Protein 1ZU4 (pdb70)

CATH classification: 1.20.120.140 (+1 more: 3.40.50.300)

Organism: Mycoplasma mycoides subsp. mycoides SC (strain CCUG 32753 / NCTC 10114 / PG1) (NCBI:txid272632)

Radius of gyration: 21.28 Å; Cα contacts (8 Å, |Δi|>4): 566; chains: 1; bounding box: 49×61×39 Å

Structure (mmCIF, N/CA/C/O backbone):
data_1ZU4
#
_entry.id   1ZU4
#
_cell.length_a   68.735
_cell.length_b   101.129
_cell.length_c   42.533
_cell.angle_alpha   90.00
_cell.angle_beta   90.00
_cell.angle_gamma   90.00
#
_symmetry.space_group_name_H-M   'P 21 21 2'
#
loop_
_entity.id
_entity.type
_entity.pdbx_description
1 polymer ftsY
2 non-polymer 'SULFATE ION'
3 water water
#
loop_
_atom_site.group_PDB
_atom_site.id
_atom_site.type_symbol
_atom_site.label_atom_id
_atom_site.label_alt_id
_atom_site.label_comp_id
_atom_site.label_asym_id
_atom_site.label_entity_id
_atom_site.label_seq_id
_atom_site.pdbx_PDB_ins_code
_atom_site.Cartn_x
_atom_site.Cartn_y
_atom_site.Cartn_z
_atom_site.occupancy
_atom_site.B_iso_or_equiv
_atom_site.auth_seq_id
_atom_site.auth_comp_id
_atom_site.auth_asym_id
_atom_site.auth_atom_id
_atom_site.pdbx_PDB_model_num
ATOM 1 N N . PRO A 1 6 ? -16.822 23.568 39.915 1.00 26.80 97 PRO A N 1
ATOM 2 C CA . PRO A 1 6 ? -18.270 23.384 39.822 1.00 26.41 97 PRO A CA 1
ATOM 3 C C . PRO A 1 6 ? -18.709 21.934 39.496 1.00 26.42 97 PRO A C 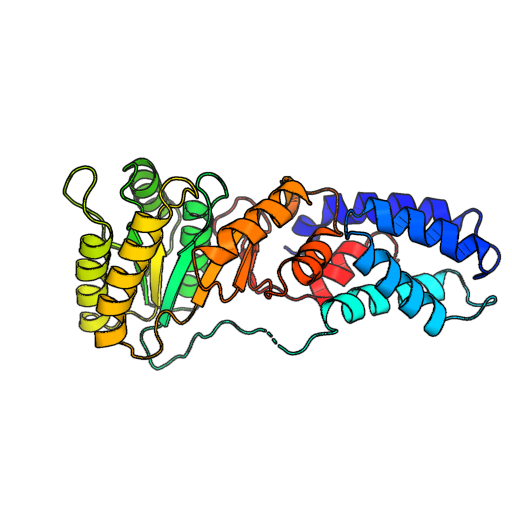1
ATOM 4 O O . PRO A 1 6 ? -19.723 21.481 40.044 1.00 25.00 97 PRO A O 1
ATOM 8 N N . MET A 1 7 ? -18.003 21.227 38.605 1.00 25.94 98 MET A N 1
ATOM 9 C CA . MET A 1 7 ? -18.415 19.845 38.301 1.00 26.41 98 MET A CA 1
ATOM 10 C C . MET A 1 7 ? -18.129 18.916 39.469 1.00 27.50 98 MET A C 1
ATOM 11 O O . MET A 1 7 ? -18.821 17.939 39.646 1.00 26.82 98 MET A O 1
ATOM 16 N N . GLU A 1 8 ? -17.138 19.273 40.293 1.00 29.31 99 GLU A N 1
ATOM 17 C CA . GLU A 1 8 ? -16.790 18.511 41.489 1.00 31.29 99 GLU A CA 1
ATOM 18 C C . GLU A 1 8 ? -17.909 18.577 42.531 1.00 31.61 99 GLU A C 1
ATOM 19 O O . GLU A 1 8 ? -18.283 17.550 43.156 1.00 31.96 99 GLU A O 1
ATOM 25 N N . LYS A 1 9 ? -18.442 19.781 42.730 1.00 31.67 100 LYS A N 1
ATOM 26 C CA . LYS A 1 9 ? -19.557 19.989 43.669 1.00 31.76 100 LYS A CA 1
ATOM 27 C C . LYS A 1 9 ? -20.834 19.346 43.125 1.00 30.10 100 LYS A C 1
ATOM 28 O O . LYS A 1 9 ? -21.611 18.753 43.876 1.00 31.14 100 LYS A O 1
ATOM 34 N N . ALA A 1 10 ? -21.029 19.457 41.814 1.00 27.54 101 ALA A N 1
ATOM 35 C CA . ALA A 1 10 ? -22.185 18.881 41.141 1.00 25.45 101 ALA A CA 1
ATOM 36 C C . ALA A 1 10 ? -22.272 17.355 41.299 1.00 23.33 101 ALA A C 1
ATOM 37 O O . ALA A 1 10 ? -23.342 16.817 41.422 1.00 22.57 101 ALA A O 1
ATOM 39 N N . MET A 1 11 ? -21.128 16.685 41.248 1.00 21.35 102 MET A N 1
ATOM 40 C CA . MET A 1 11 ? -21.082 15.245 41.186 1.00 21.88 102 MET A CA 1
ATOM 41 C C . MET A 1 11 ? -20.703 14.668 42.521 1.00 22.41 102 MET A C 1
ATOM 42 O O . MET A 1 11 ? -20.502 13.475 42.628 1.00 23.34 102 MET A O 1
ATOM 47 N N . LEU A 1 12 ? -20.639 15.504 43.566 1.00 23.58 103 LEU A N 1
ATOM 48 C CA . LEU A 1 12 ? -20.200 14.997 44.865 1.00 24.10 103 LEU A CA 1
ATOM 49 C C . LEU A 1 12 ? -21.038 13.836 45.399 1.00 24.09 103 LEU A C 1
ATOM 50 O O . LEU A 1 12 ? -20.470 12.825 45.852 1.00 24.78 103 LEU A O 1
ATOM 55 N N . LYS A 1 13 ? -22.369 13.978 45.404 1.00 24.18 104 LYS A N 1
ATOM 56 C CA . LYS A 1 13 ? -23.225 12.957 45.992 1.00 24.41 104 LYS A CA 1
ATOM 57 C C . LYS A 1 13 ? -23.235 11.693 45.131 1.00 24.00 104 LYS A C 1
ATOM 58 O O . LYS A 1 13 ? -23.198 10.603 45.671 1.00 23.06 104 LYS A O 1
ATOM 64 N N . SER A 1 14 ? -23.321 11.838 43.800 1.00 22.12 105 SER A N 1
ATOM 65 C CA . SER A 1 14 ? -23.385 10.649 42.931 1.00 21.07 105 SER A CA 1
ATOM 66 C C . SER A 1 14 ? -22.046 9.900 42.918 1.00 19.93 105 SER A C 1
ATOM 67 O O . SER A 1 14 ? -22.008 8.662 42.849 1.00 19.46 105 SER A O 1
ATOM 70 N N . ALA A 1 15 ? -20.945 10.645 42.980 1.00 18.85 106 ALA A N 1
ATOM 71 C CA . ALA A 1 15 ? -19.622 10.053 43.011 1.00 19.27 106 ALA A CA 1
ATOM 72 C C . ALA A 1 15 ? -19.404 9.283 44.312 1.00 19.53 106 ALA A C 1
ATOM 73 O O . ALA A 1 15 ? -18.824 8.208 44.314 1.00 20.37 106 ALA A O 1
ATOM 75 N N . PHE A 1 16 ? -19.890 9.819 45.417 1.00 20.31 107 PHE A N 1
ATOM 76 C CA . PHE A 1 16 ? -19.793 9.122 46.682 1.00 20.77 107 PHE A CA 1
ATOM 77 C C . PHE A 1 16 ? -20.502 7.755 46.662 1.00 21.20 107 PHE A C 1
ATOM 78 O O . PHE A 1 16 ? -19.946 6.758 47.130 1.00 22.46 107 PHE A O 1
ATOM 86 N N . ASN A 1 17 ? -21.745 7.749 46.203 1.00 20.73 108 ASN A N 1
ATOM 87 C CA . ASN A 1 17 ? -22.538 6.535 46.051 1.00 21.64 108 ASN A CA 1
ATOM 88 C C . ASN A 1 17 ? -21.906 5.460 45.112 1.00 21.24 108 ASN A C 1
ATOM 89 O O . ASN A 1 17 ? -21.855 4.259 45.438 1.00 20.19 108 ASN A O 1
ATOM 94 N N . PHE A 1 18 ? -21.475 5.897 43.924 1.00 20.39 109 PHE A N 1
ATOM 95 C CA . PHE A 1 18 ? -20.819 5.038 42.950 1.00 19.63 109 PHE A CA 1
ATOM 96 C C . PHE A 1 18 ? -19.494 4.505 43.527 1.00 20.83 109 PHE A C 1
ATOM 97 O O . PHE A 1 18 ? -19.254 3.307 43.502 1.00 20.19 109 PHE A O 1
ATOM 105 N N . SER A 1 19 ? -18.635 5.369 44.077 1.00 21.66 110 SER A N 1
ATOM 106 C CA . SER A 1 19 ? -17.388 4.864 44.679 1.00 22.27 110 SER A CA 1
ATOM 107 C C . SER A 1 19 ? -17.593 3.971 45.908 1.00 23.10 110 SER A C 1
ATOM 108 O O . SER A 1 19 ? -16.755 3.091 46.183 1.00 22.13 110 SER A O 1
ATOM 111 N N . LYS A 1 20 ? -18.667 4.206 46.661 1.00 24.28 111 LYS A N 1
ATOM 112 C CA . LYS A 1 20 ? -18.959 3.367 47.820 1.00 25.91 111 LYS A CA 1
ATOM 113 C C . LYS A 1 20 ? -19.203 1.945 47.343 1.00 25.70 111 LYS A C 1
ATOM 114 O O . LYS A 1 20 ? -18.661 1.000 47.916 1.00 25.05 111 LYS A O 1
ATOM 120 N N . ASP A 1 21 ? -19.990 1.801 46.278 1.00 24.88 112 ASP A N 1
ATOM 121 C CA . ASP A 1 21 ? -20.218 0.491 45.666 1.00 24.95 112 ASP A CA 1
ATOM 122 C C . ASP A 1 21 ? -18.976 -0.093 45.007 1.00 25.59 112 ASP A C 1
ATOM 123 O O . ASP A 1 21 ? -18.728 -1.310 45.100 1.00 25.89 112 ASP A O 1
ATOM 128 N N . ILE A 1 22 ? -18.197 0.748 44.329 1.00 25.49 113 ILE A N 1
ATOM 129 C CA . ILE A 1 22 ? -16.973 0.252 43.684 1.00 26.43 113 ILE A CA 1
ATOM 130 C C . ILE A 1 22 ? -15.937 -0.226 44.730 1.00 27.37 113 ILE A C 1
ATOM 131 O O . ILE A 1 22 ? -15.255 -1.258 44.556 1.00 27.45 113 ILE A O 1
ATOM 136 N N . LYS A 1 23 ? -15.838 0.505 45.834 1.00 28.22 114 LYS A N 1
ATOM 137 C CA . LYS A 1 23 ? -14.875 0.136 46.888 1.00 29.09 114 LYS A CA 1
ATOM 138 C C . LYS A 1 23 ? -15.220 -1.200 47.530 1.00 28.73 114 LYS A C 1
ATOM 139 O O . LYS A 1 23 ? -14.351 -2.020 47.764 1.00 27.90 114 LYS A O 1
ATOM 145 N N . LYS A 1 24 ? -16.494 -1.418 47.799 1.00 29.41 115 LYS A N 1
ATOM 146 C CA . LYS A 1 24 ? -16.979 -2.734 48.164 1.00 30.58 115 LYS A CA 1
ATOM 147 C C . LYS A 1 24 ? -16.588 -3.821 47.126 1.00 30.07 115 LYS A C 1
ATOM 148 O O . LYS A 1 24 ? -16.128 -4.897 47.483 1.00 29.44 115 LYS A O 1
ATOM 154 N N . LEU A 1 25 ? -16.739 -3.514 45.840 1.00 29.99 116 LEU A N 1
ATOM 155 C CA . LEU A 1 25 ? -16.408 -4.460 44.772 1.00 29.39 116 LEU A CA 1
ATOM 156 C C . LEU A 1 25 ? -14.926 -4.860 44.790 1.00 30.54 116 LEU A C 1
ATOM 157 O O . LEU A 1 25 ? -14.584 -6.032 44.584 1.00 29.34 116 LEU A O 1
ATOM 162 N N . SER A 1 26 ? -14.055 -3.890 45.071 1.00 32.08 117 SER A N 1
ATOM 163 C CA . SER A 1 26 ? -12.595 -4.133 45.140 1.00 34.49 117 SER A CA 1
ATOM 164 C C . SER A 1 26 ? -12.121 -5.143 46.206 1.00 35.71 117 SER A C 1
ATOM 165 O O . SER A 1 26 ? -11.086 -5.796 46.020 1.00 36.32 117 SER A O 1
ATOM 168 N N . LYS A 1 27 ? -12.852 -5.246 47.318 1.00 37.49 118 LYS A N 1
ATOM 169 C CA . LYS A 1 27 ? -12.375 -5.983 48.501 1.00 38.91 118 LYS A CA 1
ATOM 170 C C . LYS A 1 27 ? -12.427 -7.494 48.313 1.00 39.34 118 LYS A C 1
ATOM 171 O O . LYS A 1 27 ? -11.521 -8.209 48.760 1.00 40.06 118 LYS A O 1
ATOM 177 N N . LYS A 1 28 ? -13.462 -7.977 47.636 1.00 38.99 119 LYS A N 1
ATOM 178 C CA . LYS A 1 28 ? -13.510 -9.387 47.253 1.00 38.77 119 LYS A CA 1
ATOM 179 C C . LYS A 1 28 ? -13.038 -9.618 45.796 1.00 37.22 119 LYS A C 1
ATOM 180 O O . LYS A 1 28 ? -13.292 -10.688 45.207 1.00 37.69 119 LYS A O 1
ATOM 186 N N . TYR A 1 29 ? -12.323 -8.644 45.225 1.00 35.25 120 TYR A N 1
ATOM 187 C CA . TYR A 1 29 ? -11.838 -8.782 43.843 1.00 33.06 120 TYR A CA 1
ATOM 188 C C . TYR A 1 29 ? -10.599 -9.662 43.762 1.00 32.75 120 TYR A C 1
ATOM 189 O O . TYR A 1 29 ? -9.571 -9.403 44.410 1.00 32.00 120 TYR A O 1
ATOM 198 N N . LYS A 1 30 ? -10.718 -10.686 42.918 1.00 31.99 121 LYS A N 1
ATOM 199 C CA . LYS A 1 30 ? -9.672 -11.660 42.664 1.00 31.14 121 LYS A CA 1
ATOM 200 C C .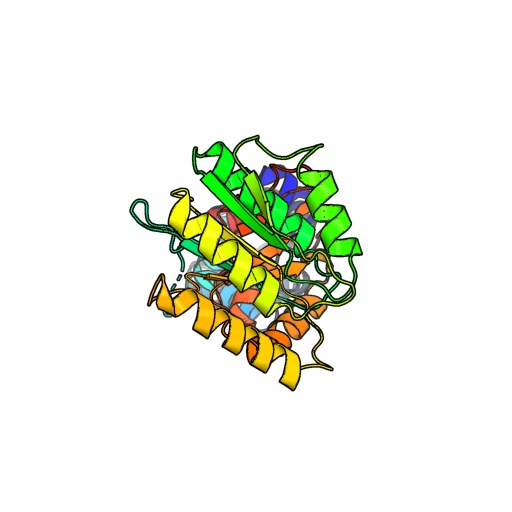 LYS A 1 30 ? -9.318 -11.582 41.184 1.00 29.85 121 LYS A C 1
ATOM 201 O O . LYS A 1 30 ? -8.282 -11.013 40.846 1.00 30.45 121 LYS A O 1
ATOM 207 N N . GLN A 1 31 ? -10.208 -12.077 40.311 1.00 28.90 122 GLN A N 1
ATOM 208 C CA . GLN A 1 31 ? -10.016 -12.029 38.829 1.00 27.59 122 GLN A CA 1
ATOM 209 C C . GLN A 1 31 ? -11.222 -11.416 38.104 1.00 26.16 122 GLN A C 1
ATOM 210 O O . GLN A 1 31 ? -12.313 -11.490 38.614 1.00 24.12 122 GLN A O 1
ATOM 216 N N . ALA A 1 32 ? -11.002 -10.812 36.924 1.00 26.15 123 ALA A N 1
ATOM 217 C CA . ALA A 1 32 ? -12.061 -10.260 36.066 1.00 27.04 123 ALA A CA 1
ATOM 218 C C . ALA A 1 32 ? -12.755 -11.388 35.298 1.00 27.54 123 ALA A C 1
ATOM 219 O O . ALA A 1 32 ? -12.658 -11.480 34.091 1.00 27.83 123 ALA A O 1
ATOM 221 N N . ASP A 1 33 ? -13.435 -12.255 36.026 1.00 28.45 124 ASP A N 1
ATOM 222 C CA . ASP A 1 33 ? -14.073 -13.431 35.459 1.00 29.13 124 ASP A CA 1
ATOM 223 C C . ASP A 1 33 ? -15.595 -13.204 35.360 1.00 28.68 124 ASP A C 1
ATOM 224 O O . ASP A 1 33 ? -16.097 -12.165 35.779 1.00 28.60 124 ASP A O 1
ATOM 229 N N . ASP A 1 34 ? -16.331 -14.177 34.833 1.00 28.64 125 ASP A N 1
ATOM 230 C CA . ASP A 1 34 ? -17.790 -14.037 34.738 1.00 27.86 125 ASP A CA 1
ATOM 231 C C . ASP A 1 34 ? -18.466 -13.653 36.053 1.00 27.40 125 ASP A C 1
ATOM 232 O O . ASP A 1 34 ? -19.286 -12.734 36.083 1.00 25.75 125 ASP A O 1
ATOM 237 N N . GLU A 1 35 ? -18.119 -14.320 37.153 1.00 26.96 126 GLU A N 1
ATOM 238 C CA . GLU A 1 35 ? -18.704 -13.947 38.437 1.00 26.78 126 GLU A CA 1
ATOM 239 C C . GLU A 1 35 ? -18.425 -12.464 38.778 1.00 25.58 126 GLU A C 1
ATOM 240 O O . GLU A 1 35 ? -19.286 -11.793 39.339 1.00 22.88 126 GLU A O 1
ATOM 246 N N . PHE A 1 36 ? -17.226 -11.971 38.435 1.00 25.28 127 PHE A N 1
ATOM 247 C CA . PHE A 1 36 ? -16.913 -10.548 38.647 1.00 24.59 127 PHE A CA 1
ATOM 248 C C . PHE A 1 36 ? -17.843 -9.643 37.830 1.00 23.84 127 PHE A C 1
ATOM 249 O O . PHE A 1 36 ? -18.309 -8.611 38.344 1.00 23.72 127 PHE A O 1
ATOM 257 N N . PHE A 1 37 ? -18.060 -9.996 36.553 1.00 22.76 128 PHE A N 1
ATOM 258 C CA . PHE A 1 37 ? -18.971 -9.206 35.736 1.00 21.44 128 PHE A CA 1
ATOM 259 C C . PHE A 1 37 ? -20.410 -9.190 36.262 1.00 19.42 128 PHE A C 1
ATOM 260 O O . PHE A 1 37 ? -21.075 -8.196 36.155 1.00 16.36 128 PHE A O 1
ATOM 268 N N . GLU A 1 38 ? -20.838 -10.254 36.938 1.00 20.51 129 GLU A N 1
ATOM 269 C CA . GLU A 1 38 ? -22.155 -10.253 37.569 1.00 20.82 129 GLU A CA 1
ATOM 270 C C . GLU A 1 38 ? -22.210 -9.237 38.695 1.00 20.04 129 GLU A C 1
ATOM 271 O O . GLU A 1 38 ? -23.221 -8.560 38.866 1.00 19.50 129 GLU A O 1
ATOM 277 N N . GLU A 1 39 ? -21.123 -9.177 39.477 1.00 20.27 130 GLU A N 1
ATOM 278 C CA . GLU A 1 39 ? -21.032 -8.243 40.594 1.00 20.58 130 GLU A CA 1
ATOM 279 C C . GLU A 1 39 ? -20.962 -6.840 40.033 1.00 18.13 130 GLU A C 1
ATOM 280 O O . GLU A 1 39 ? -21.609 -5.968 40.549 1.00 17.76 130 GLU A O 1
ATOM 286 N N . LEU A 1 40 ? -20.156 -6.625 38.987 1.00 17.11 131 LEU A N 1
ATOM 287 C CA . LEU A 1 40 ? -20.060 -5.288 38.423 1.00 16.01 131 LEU A CA 1
ATOM 288 C C . LEU A 1 40 ? -21.407 -4.820 37.894 1.00 16.47 131 LEU A C 1
ATOM 289 O O . LEU A 1 40 ? -21.825 -3.654 38.106 1.00 16.93 131 LEU A O 1
ATOM 294 N N . GLU A 1 41 ? -22.120 -5.738 37.243 1.00 17.00 132 GLU A N 1
ATOM 295 C CA . GLU A 1 41 ? -23.420 -5.424 36.637 1.00 17.47 132 GLU A CA 1
ATOM 296 C C . GLU A 1 41 ? -24.388 -4.998 37.703 1.00 16.03 132 GLU A C 1
ATOM 297 O O . GLU A 1 41 ? -25.149 -4.066 37.514 1.00 16.33 132 GLU A O 1
ATOM 303 N N . ASP A 1 42 ? -24.327 -5.647 38.863 1.00 16.89 133 ASP A N 1
ATOM 304 C CA . ASP A 1 42 ? -25.134 -5.213 39.985 1.00 16.06 133 ASP A CA 1
ATOM 305 C C . ASP A 1 42 ? -24.818 -3.792 40.483 1.00 15.74 133 ASP A C 1
ATOM 306 O O . ASP A 1 42 ? -25.711 -2.987 40.713 1.00 17.75 133 ASP A O 1
ATOM 311 N N . VAL A 1 43 ? -23.557 -3.453 40.580 1.00 15.16 134 VAL A N 1
ATOM 312 C CA . VAL A 1 43 ? -23.197 -2.065 40.849 1.00 15.50 134 VAL A CA 1
ATOM 313 C C . VAL A 1 43 ? -23.715 -1.092 39.772 1.00 15.50 134 VAL A C 1
ATOM 314 O O . VAL A 1 43 ? -24.232 -0.045 40.106 1.00 15.93 134 VAL A O 1
ATOM 318 N N . LEU A 1 44 ? -23.598 -1.437 38.489 1.00 15.38 135 LEU A N 1
ATOM 319 C CA . LEU A 1 44 ? -24.009 -0.515 37.430 1.00 14.47 135 LEU A CA 1
ATOM 320 C C . LEU A 1 44 ? -25.497 -0.299 37.519 1.00 14.71 135 LEU A C 1
ATOM 321 O O . LEU A 1 44 ? -26.001 0.819 37.301 1.00 15.11 135 LEU A O 1
ATOM 326 N N . ILE A 1 45 ? -26.221 -1.357 37.904 1.00 15.90 136 ILE A N 1
ATOM 327 C CA . ILE A 1 45 ? -27.680 -1.252 38.014 1.00 15.45 136 ILE A CA 1
ATOM 328 C C . ILE A 1 45 ? -28.047 -0.171 39.049 1.00 16.73 136 ILE A C 1
ATOM 329 O O . ILE A 1 45 ? -28.952 0.636 38.837 1.00 16.13 136 ILE A O 1
ATOM 334 N N . GLN A 1 46 ? -27.306 -0.120 40.144 1.00 18.06 137 GLN A N 1
ATOM 335 C CA . GLN A 1 46 ? -27.659 0.795 41.227 1.00 19.46 137 GLN A CA 1
ATOM 336 C C . GLN A 1 46 ? -27.445 2.274 40.924 1.00 19.07 137 GLN A C 1
ATOM 337 O O . GLN A 1 46 ? -27.935 3.126 41.660 1.00 19.58 137 GLN A O 1
ATOM 343 N N . THR A 1 47 ? -26.686 2.581 39.873 1.00 18.46 138 THR A N 1
ATOM 344 C CA . THR A 1 47 ? -26.512 3.961 39.370 1.00 17.69 138 THR A CA 1
ATOM 345 C C . THR A 1 47 ? -27.778 4.508 38.710 1.00 18.63 138 THR A C 1
ATOM 346 O O . THR A 1 47 ? -27.880 5.728 38.420 1.00 18.36 138 THR A O 1
ATOM 350 N N . ASP A 1 48 ? -28.746 3.593 38.502 1.00 18.35 139 ASP A N 1
ATOM 351 C CA . ASP A 1 48 ? -29.970 3.769 37.720 1.00 18.13 139 ASP A CA 1
ATOM 352 C C . ASP A 1 48 ? -29.770 4.146 36.255 1.00 16.79 139 ASP A C 1
ATOM 353 O O . ASP A 1 48 ? -30.589 4.863 35.703 1.00 16.64 139 ASP A O 1
ATOM 358 N N . MET A 1 49 ? -28.722 3.650 35.615 1.00 16.41 140 MET A N 1
ATOM 359 C CA . MET A 1 49 ? -28.514 3.938 34.189 1.00 16.09 140 MET A CA 1
ATOM 360 C C . MET A 1 49 ? -29.515 3.174 33.280 1.00 16.55 140 MET A C 1
ATOM 361 O O . MET A 1 49 ? -29.718 3.547 32.143 1.00 16.78 140 MET A O 1
ATOM 366 N N . GLY A 1 50 ? -30.131 2.115 33.814 1.00 16.84 141 GLY A N 1
ATOM 367 C CA . GLY A 1 50 ? -31.022 1.264 33.042 1.00 14.42 141 GLY A CA 1
ATOM 368 C C . GLY A 1 50 ? -30.366 0.019 32.460 1.00 15.45 141 GLY A C 1
ATOM 369 O O . GLY A 1 50 ? -29.161 -0.046 32.227 1.00 15.89 141 GLY A O 1
ATOM 370 N N . MET A 1 51 ? -31.181 -0.988 32.185 1.00 15.10 142 MET A N 1
ATOM 371 C CA . MET A 1 51 ? -30.685 -2.250 31.704 1.00 15.08 142 MET A CA 1
ATOM 372 C C . MET A 1 51 ? -29.805 -2.219 30.482 1.00 15.03 142 MET A C 1
ATOM 373 O O . MET A 1 51 ? -28.755 -2.917 30.440 1.00 14.90 142 MET A O 1
ATOM 378 N N . LYS A 1 52 ? -30.235 -1.477 29.468 1.00 16.13 143 LYS A N 1
ATOM 379 C CA . LYS A 1 52 ? -29.546 -1.492 28.198 1.00 17.23 143 LYS A CA 1
ATOM 380 C C . LYS A 1 52 ? -28.170 -0.898 28.370 1.00 16.32 143 LYS A C 1
ATOM 381 O O . LYS A 1 52 ? -27.225 -1.371 27.771 1.00 15.69 143 LYS A O 1
ATOM 387 N N . MET A 1 53 ? -28.072 0.159 29.164 1.00 15.75 144 MET A N 1
ATOM 388 C CA . MET A 1 53 ? -26.780 0.813 29.463 1.00 15.43 144 MET A CA 1
ATOM 389 C C . MET A 1 53 ? -25.871 -0.049 30.338 1.00 15.88 144 MET A C 1
ATOM 390 O O . MET A 1 53 ? -24.675 -0.100 30.100 1.00 16.83 144 MET A O 1
ATOM 395 N N . VAL A 1 54 ? -26.436 -0.707 31.354 1.00 15.65 145 VAL A N 1
ATOM 396 C CA . VAL A 1 54 ? -25.662 -1.676 32.148 1.00 16.56 145 VAL A CA 1
ATOM 397 C C . VAL A 1 54 ? -25.015 -2.686 31.210 1.00 16.74 145 VAL A C 1
ATOM 398 O O . VAL A 1 54 ? -23.822 -2.921 31.286 1.00 16.01 145 VAL A O 1
ATOM 402 N N . LEU A 1 55 ? -25.820 -3.255 30.312 1.00 17.07 146 LEU A N 1
ATOM 403 C CA . LEU A 1 55 ? -25.340 -4.238 29.352 1.00 17.41 146 LEU A CA 1
ATOM 404 C C . LEU A 1 55 ? -24.240 -3.692 28.426 1.00 17.35 146 LEU A C 1
ATOM 405 O O . LEU A 1 55 ? -23.216 -4.331 28.219 1.00 19.23 146 LEU A O 1
ATOM 410 N N . LYS A 1 56 ? -24.451 -2.523 27.858 1.00 16.79 147 LYS A N 1
ATOM 411 C CA . LYS A 1 56 ? -23.451 -1.897 26.983 1.00 17.47 147 LYS A CA 1
ATOM 412 C C . LYS A 1 56 ? -22.134 -1.576 27.730 1.00 16.79 147 LYS A C 1
ATOM 413 O O . LYS A 1 56 ? -21.055 -1.841 27.221 1.00 17.31 147 LYS A O 1
ATOM 419 N N . VAL A 1 57 ? -22.222 -1.054 28.950 1.00 15.71 148 VAL A N 1
ATOM 420 C CA . VAL A 1 57 ? -21.013 -0.701 29.725 1.00 14.02 148 VAL A CA 1
ATOM 421 C C . VAL A 1 57 ? -20.245 -1.961 30.161 1.00 13.51 148 VAL A C 1
ATOM 422 O O . VAL A 1 57 ? -19.028 -2.037 30.023 1.00 12.47 148 VAL A O 1
ATOM 426 N N . SER A 1 58 ? -20.961 -2.938 30.707 1.00 15.36 149 SER A N 1
ATOM 427 C CA . SER A 1 58 ? -20.344 -4.221 31.083 1.00 16.97 149 SER A CA 1
ATOM 428 C C . SER A 1 58 ? -19.628 -4.868 29.900 1.00 18.61 149 SER A C 1
ATOM 429 O O . SER A 1 58 ? -18.493 -5.345 30.056 1.00 20.01 149 SER A O 1
ATOM 432 N N . ASN A 1 59 ? -20.264 -4.876 28.730 1.00 18.88 150 ASN A N 1
ATOM 433 C CA . ASN A 1 59 ? -19.631 -5.493 27.534 1.00 19.79 150 ASN A CA 1
ATOM 434 C C . ASN A 1 59 ? -18.361 -4.795 27.103 1.00 18.94 150 ASN A C 1
ATOM 435 O O . ASN A 1 59 ? -17.370 -5.445 26.795 1.00 18.78 150 ASN A O 1
ATOM 440 N N . LEU A 1 60 ? -18.396 -3.462 27.100 1.00 18.72 151 LEU A N 1
ATOM 441 C CA . LEU A 1 60 ? -17.196 -2.655 26.903 1.00 17.34 151 LEU A CA 1
ATOM 442 C C . LEU A 1 60 ? -16.047 -2.915 27.894 1.00 17.87 151 LEU A C 1
ATOM 443 O O . LEU A 1 60 ? -14.900 -3.065 27.480 1.00 16.32 151 LEU A O 1
ATOM 448 N N . VAL A 1 61 ? -16.352 -2.942 29.199 1.00 16.81 152 VAL A N 1
ATOM 449 C CA . VAL A 1 61 ? -15.340 -3.272 30.217 1.00 16.41 152 VAL A CA 1
ATOM 450 C C . VAL A 1 61 ? -14.803 -4.710 29.954 1.00 17.35 152 VAL A C 1
ATOM 451 O O . VAL A 1 61 ? -13.606 -4.949 29.948 1.00 17.27 152 VAL A O 1
ATOM 455 N N . ARG A 1 62 ? -15.700 -5.635 29.645 1.00 18.82 153 ARG A N 1
ATOM 456 C CA . ARG A 1 62 ? -15.297 -7.013 29.371 1.00 20.78 153 ARG A CA 1
ATOM 457 C C . ARG A 1 62 ? -14.396 -7.079 28.135 1.00 22.00 153 ARG A C 1
ATOM 458 O O . ARG A 1 62 ? -13.437 -7.834 28.093 1.00 23.10 153 ARG A O 1
ATOM 466 N N . LYS A 1 63 ? -14.664 -6.233 27.147 1.00 23.26 154 LYS A N 1
ATOM 467 C CA . LYS A 1 63 ? -13.853 -6.197 25.944 1.00 24.18 154 LYS A CA 1
ATOM 468 C C . LYS A 1 63 ? -12.442 -5.652 26.161 1.00 23.26 154 LYS A C 1
ATOM 469 O O . LYS A 1 63 ? -11.482 -6.134 25.559 1.00 23.05 154 LYS A O 1
ATOM 475 N N . LYS A 1 64 ? -12.341 -4.635 27.013 1.00 22.21 155 LYS A N 1
ATOM 476 C CA . LYS A 1 64 ? -11.086 -3.922 27.317 1.00 21.17 155 LYS A CA 1
ATOM 477 C C . LYS A 1 64 ? -10.166 -4.686 28.273 1.00 20.84 155 LYS A C 1
ATOM 478 O O . LYS A 1 64 ? -9.002 -4.315 28.498 1.00 21.66 155 LYS A O 1
ATOM 484 N N . THR A 1 65 ? -10.658 -5.746 28.887 1.00 19.90 156 THR A N 1
ATOM 485 C CA . THR A 1 65 ? -9.902 -6.244 30.039 1.00 20.23 156 THR A CA 1
ATOM 486 C C . THR A 1 65 ? -9.631 -7.743 29.938 1.00 20.22 156 THR A C 1
ATOM 487 O O . THR A 1 65 ? -10.249 -8.407 29.157 1.00 18.02 156 THR A O 1
ATOM 491 N N . LYS A 1 66 ? -8.754 -8.262 30.801 1.00 21.34 157 LYS A N 1
ATOM 492 C CA . LYS A 1 66 ? -8.501 -9.682 30.882 1.00 23.04 157 LYS A CA 1
ATOM 493 C C . LYS A 1 66 ? -8.783 -10.130 32.315 1.00 25.40 157 LYS A C 1
ATOM 494 O O . LYS A 1 66 ? -8.894 -9.295 33.214 1.00 25.03 157 LYS A O 1
ATOM 500 N N . ARG A 1 67 ? -8.902 -11.432 32.533 1.00 26.77 158 ARG A N 1
ATOM 501 C CA . ARG A 1 67 ? -9.131 -11.968 33.891 1.00 30.35 158 ARG A CA 1
ATOM 502 C C . ARG A 1 67 ? -8.036 -11.539 34.888 1.00 30.75 158 ARG A C 1
ATOM 503 O O . ARG A 1 67 ? -8.312 -11.404 36.072 1.00 31.59 158 ARG A O 1
ATOM 511 N N . ASP A 1 68 ? -6.803 -11.368 34.390 1.00 31.80 159 ASP A N 1
ATOM 512 C CA . ASP A 1 68 ? -5.635 -10.946 35.184 1.00 33.61 159 ASP A CA 1
ATOM 513 C C . ASP A 1 68 ? -5.440 -9.438 35.319 1.00 33.69 159 ASP A C 1
ATOM 514 O O . ASP A 1 68 ? -4.463 -8.983 35.937 1.00 34.56 159 ASP A O 1
ATOM 519 N N . THR A 1 69 ? -6.332 -8.645 34.730 1.00 33.43 160 THR A N 1
ATOM 520 C CA . THR A 1 69 ? -6.249 -7.196 34.864 1.00 33.09 160 THR A CA 1
ATOM 521 C C . THR A 1 69 ? -6.258 -6.827 36.391 1.00 32.06 160 THR A C 1
ATOM 522 O O . THR A 1 69 ? -6.990 -7.424 37.198 1.00 31.14 160 THR A O 1
ATOM 526 N N . SER A 1 70 ? -5.377 -5.906 36.777 1.00 31.46 161 SER A N 1
ATOM 527 C CA . SER A 1 70 ? -5.343 -5.387 38.142 1.00 30.97 161 SER A CA 1
ATOM 528 C C . SER A 1 70 ? -6.636 -4.641 38.350 1.00 30.04 161 SER A C 1
ATOM 529 O O . SER A 1 70 ? -7.177 -4.121 37.385 1.00 30.35 161 SER A O 1
ATOM 532 N N . PHE A 1 71 ? -7.116 -4.537 39.590 1.00 28.99 162 PHE A N 1
ATOM 533 C CA . PHE A 1 71 ? -8.341 -3.766 39.830 1.00 27.61 162 PHE A CA 1
ATOM 534 C C . PHE A 1 71 ? -8.248 -2.290 39.431 1.00 27.22 162 PHE A C 1
ATOM 535 O O . PHE A 1 71 ? -9.253 -1.653 39.132 1.00 26.17 162 PHE A O 1
ATOM 543 N N . GLU A 1 72 ? -7.044 -1.756 39.416 1.00 28.14 163 GLU A N 1
ATOM 544 C CA . GLU A 1 72 ? -6.811 -0.384 38.961 1.00 29.57 163 GLU A CA 1
ATOM 545 C C . GLU A 1 72 ? -7.097 -0.226 37.467 1.00 28.53 163 GLU A C 1
ATOM 546 O O . GLU A 1 72 ? -7.644 0.790 37.006 1.00 29.17 163 GLU A O 1
ATOM 552 N N . ASN A 1 73 ? -6.704 -1.222 36.700 1.00 28.36 164 ASN A N 1
ATOM 553 C CA . ASN A 1 73 ? -6.947 -1.197 35.272 1.00 27.51 164 ASN A CA 1
ATOM 554 C C . ASN A 1 73 ? -8.404 -1.479 34.922 1.00 26.09 164 ASN A C 1
ATOM 555 O O . ASN A 1 73 ? -8.867 -1.047 33.871 1.00 25.71 164 ASN A O 1
ATOM 560 N N . ILE A 1 74 ? -9.141 -2.165 35.807 1.00 25.10 165 ILE A N 1
ATOM 561 C CA . ILE A 1 74 ? -10.593 -2.377 35.566 1.00 23.92 165 ILE A CA 1
ATOM 562 C C . ILE A 1 74 ? -11.324 -1.024 35.685 1.00 23.85 165 ILE A C 1
ATOM 563 O O . ILE A 1 74 ? -12.199 -0.687 34.867 1.00 22.04 165 ILE A O 1
ATOM 568 N N . LYS A 1 75 ? -10.932 -0.265 36.711 1.00 22.99 166 LYS A N 1
ATOM 569 C CA . LYS A 1 75 ? -11.453 1.076 36.960 1.00 22.80 166 LYS A CA 1
ATOM 570 C C . LYS A 1 75 ? -11.208 1.983 35.764 1.00 21.64 166 LYS A C 1
ATOM 571 O O . LYS A 1 75 ? -12.089 2.740 35.377 1.00 21.49 166 LYS A O 1
ATOM 577 N N . ASP A 1 76 ? -10.028 1.900 35.150 1.00 21.17 167 ASP A N 1
ATOM 578 C CA . ASP A 1 76 ? -9.715 2.775 34.007 1.00 21.39 167 ASP A CA 1
ATOM 579 C C . ASP A 1 76 ? -10.633 2.404 32.844 1.00 20.57 167 ASP A C 1
ATOM 580 O O . ASP A 1 76 ? -11.142 3.258 32.089 1.00 19.23 167 ASP A O 1
ATOM 585 N N . ALA A 1 77 ? -10.826 1.088 32.730 1.00 20.33 168 ALA A N 1
ATOM 586 C CA . ALA A 1 77 ? -11.700 0.441 31.754 1.00 18.94 168 ALA A CA 1
ATOM 587 C C . ALA A 1 77 ? -13.140 0.912 31.889 1.00 18.54 168 ALA A C 1
ATOM 588 O O . ALA A 1 77 ? -13.787 1.276 30.896 1.00 17.01 168 ALA A O 1
ATOM 590 N N . LEU A 1 78 ? -13.613 0.935 33.137 1.00 18.05 169 LEU A N 1
ATOM 591 C CA . LEU A 1 78 ? -14.955 1.338 33.446 1.00 18.14 169 LEU A CA 1
ATOM 592 C C . LEU A 1 78 ? -15.178 2.814 33.101 1.00 18.34 169 LEU A C 1
ATOM 593 O O . LEU A 1 78 ? -16.190 3.151 32.486 1.00 16.04 169 LEU A O 1
ATOM 598 N N . VAL A 1 79 ? -14.224 3.681 33.462 1.00 18.41 170 VAL A N 1
ATOM 599 C CA . VAL A 1 79 ? -14.313 5.124 33.168 1.00 18.92 170 VAL A CA 1
ATOM 600 C C . VAL A 1 79 ? -14.469 5.340 31.646 1.00 18.85 170 VAL A C 1
ATOM 601 O O . VAL A 1 79 ? -15.350 6.045 31.215 1.00 18.85 170 VAL A O 1
ATOM 605 N N . GLU A 1 80 ? -13.632 4.666 30.869 1.00 17.98 171 GLU A N 1
ATOM 606 C CA . GLU A 1 80 ? -13.650 4.724 29.425 1.00 17.84 171 GLU A CA 1
ATOM 607 C C . GLU A 1 80 ? -14.927 4.155 28.837 1.00 17.73 171 GLU A C 1
ATOM 608 O O . GLU A 1 80 ? -15.465 4.719 27.903 1.00 17.06 171 GLU A O 1
ATOM 614 N N . SER A 1 81 ? -15.426 3.060 29.407 1.00 17.01 172 SER A N 1
ATOM 615 C CA . SER A 1 81 ? -16.662 2.415 28.921 1.00 16.41 172 SER A CA 1
ATOM 616 C C . SER A 1 81 ? -17.915 3.230 29.198 1.00 16.91 172 SER A C 1
ATOM 617 O O . SER A 1 81 ? -18.889 3.129 28.449 1.00 16.72 172 SER A O 1
ATOM 620 N N . LEU A 1 82 ? -17.897 4.020 30.275 1.00 16.77 173 LEU A N 1
ATOM 621 C CA . LEU A 1 82 ? -19.031 4.894 30.627 1.00 16.36 173 LEU A CA 1
ATOM 622 C C . LEU A 1 82 ? -19.134 6.004 29.593 1.00 16.27 173 LEU A C 1
ATOM 623 O O . LEU A 1 82 ? -20.202 6.240 29.030 1.00 16.94 173 LEU A O 1
ATOM 628 N N . TYR A 1 83 ? -18.004 6.665 29.346 1.00 15.43 174 TYR A N 1
ATOM 629 C CA . TYR A 1 83 ? -17.902 7.680 28.327 1.00 16.31 174 TYR A CA 1
ATOM 630 C C . TYR A 1 83 ? -18.296 7.138 26.956 1.00 16.78 174 TYR A C 1
ATOM 631 O O . TYR A 1 83 ? -19.062 7.796 26.207 1.00 17.20 174 TYR A O 1
ATOM 640 N N . GLN A 1 84 ? -17.744 5.977 26.573 1.00 16.46 175 GLN A N 1
ATOM 641 C CA . GLN A 1 84 ? -18.086 5.363 25.247 1.00 17.33 175 GLN A CA 1
ATOM 642 C C . GLN A 1 84 ? -19.569 4.971 25.074 1.00 17.41 175 GLN A C 1
ATOM 643 O O . GLN A 1 84 ? -20.146 5.070 23.968 1.00 16.28 175 GLN A O 1
ATOM 649 N N . ALA A 1 85 ? 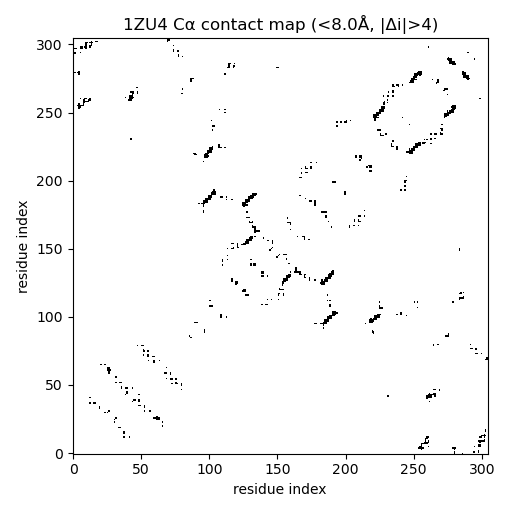-20.196 4.561 26.179 1.00 18.71 176 ALA A N 1
ATOM 650 C CA . ALA A 1 85 ? -21.599 4.150 26.161 1.00 18.84 176 ALA A CA 1
ATOM 651 C C . ALA A 1 85 ? -22.473 5.339 25.765 1.00 19.35 176 ALA A C 1
ATOM 652 O O . ALA A 1 85 ? -23.423 5.207 24.983 1.00 19.57 176 ALA A O 1
ATOM 654 N N . TYR A 1 86 ? -22.135 6.495 26.310 1.00 18.82 177 TYR A N 1
ATOM 655 C CA . TYR A 1 86 ? -22.812 7.745 25.988 1.00 19.02 177 TYR A CA 1
ATOM 656 C C . TYR A 1 86 ? -22.465 8.213 24.589 1.00 20.51 177 TYR A C 1
ATOM 657 O O . TYR A 1 86 ? -23.351 8.621 23.839 1.00 19.14 177 TYR A O 1
ATOM 666 N N . THR A 1 87 ? -21.184 8.172 24.237 1.00 21.80 178 THR A N 1
ATOM 667 C CA . THR A 1 87 ? -20.7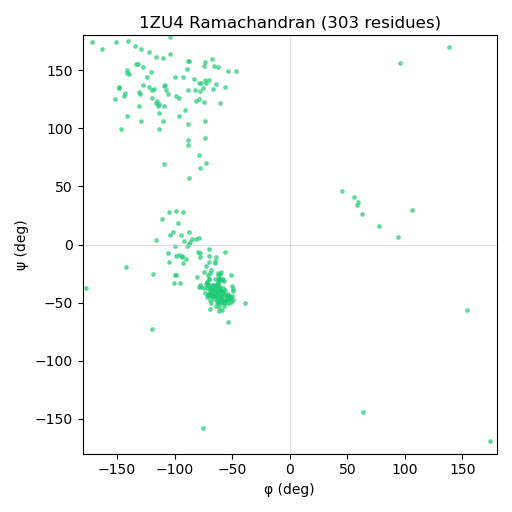61 8.747 22.956 1.00 25.16 178 THR A CA 1
ATOM 668 C C . THR A 1 87 ? -21.034 7.815 21.756 1.00 26.53 178 THR A C 1
ATOM 669 O O . THR A 1 87 ? -20.806 8.214 20.634 1.00 26.74 178 THR A O 1
ATOM 673 N N . ASP A 1 88 ? -21.475 6.574 22.001 1.00 28.93 179 ASP A N 1
ATOM 674 C CA . ASP A 1 88 ? -21.914 5.645 20.949 1.00 30.65 179 ASP A CA 1
ATOM 675 C C . ASP A 1 88 ? -23.286 6.091 20.407 1.00 31.85 179 ASP A C 1
ATOM 676 O O . ASP A 1 88 ? -24.354 5.747 20.940 1.00 32.36 179 ASP A O 1
ATOM 681 N N . ASN A 1 89 ? -23.244 6.901 19.365 1.00 33.20 180 ASN A N 1
ATOM 682 C CA . ASN A 1 89 ? -24.445 7.471 18.782 1.00 34.59 180 ASN A CA 1
ATOM 683 C C . ASN A 1 89 ? -24.171 8.017 17.371 1.00 36.21 180 ASN A C 1
ATOM 684 O O . ASN A 1 89 ? -23.021 8.173 16.945 1.00 36.31 180 ASN A O 1
ATOM 689 N N . ASP A 1 90 ? -25.264 8.330 16.691 1.00 38.08 181 ASP A N 1
ATOM 690 C CA . ASP A 1 90 ? -25.288 8.902 15.362 1.00 39.38 181 ASP A CA 1
ATOM 691 C C . ASP A 1 90 ? -25.057 10.432 15.314 1.00 39.35 181 ASP A C 1
ATOM 692 O O . ASP A 1 90 ? -25.152 11.022 14.234 1.00 39.66 181 ASP A O 1
ATOM 697 N N . TRP A 1 91 ? -24.766 11.087 16.442 1.00 38.49 182 TRP A N 1
ATOM 698 C CA . TRP A 1 91 ? -24.855 12.571 16.434 1.00 38.00 182 TRP A CA 1
ATOM 699 C C . TRP A 1 91 ? -23.699 13.294 15.711 1.00 38.50 182 TRP A C 1
ATOM 700 O O . TRP A 1 91 ? -22.598 13.452 16.269 1.00 38.95 182 TRP A O 1
ATOM 711 N N . TYR A 1 96 ? -25.173 17.903 18.997 1.00 29.70 187 TYR A N 1
ATOM 712 C CA . TYR A 1 96 ? -24.252 17.994 20.147 1.00 30.16 187 TYR A CA 1
ATOM 713 C C . TYR A 1 96 ? -24.159 19.434 20.642 1.00 29.53 187 TYR A C 1
ATOM 714 O O . TYR A 1 96 ? -24.380 19.724 21.826 1.00 29.02 187 TYR A O 1
ATOM 723 N N . ARG A 1 97 ? -23.795 20.333 19.742 1.00 28.92 188 ARG A N 1
ATOM 724 C CA . ARG A 1 97 ? -23.414 21.689 20.177 1.00 28.63 188 ARG A CA 1
ATOM 725 C C . ARG A 1 97 ? -24.616 22.586 20.275 1.00 27.08 188 ARG A C 1
ATOM 726 O O . ARG A 1 97 ? -25.655 22.332 19.651 1.00 26.28 188 ARG A O 1
ATOM 734 N N . ILE A 1 98 ? -24.455 23.642 21.063 1.00 25.36 189 ILE A N 1
ATOM 735 C CA . ILE A 1 98 ? -25.414 24.731 21.122 1.00 24.13 189 ILE A CA 1
ATOM 736 C C . ILE A 1 98 ? -25.268 25.569 19.853 1.00 22.62 189 ILE A C 1
ATOM 737 O O . ILE A 1 98 ? -24.186 26.058 19.532 1.00 21.54 189 ILE A O 1
ATOM 742 N N . ASP A 1 99 ? -26.365 25.692 19.123 1.00 22.17 190 ASP A N 1
ATOM 743 C CA . ASP A 1 99 ? -26.391 26.453 17.871 1.00 22.32 190 ASP A CA 1
ATOM 744 C C . ASP A 1 99 ? -26.484 27.956 18.197 1.00 21.80 190 ASP A C 1
ATOM 745 O O . ASP A 1 99 ? -27.543 28.588 18.076 1.00 21.34 190 ASP A O 1
ATOM 750 N N . PHE A 1 100 ? -25.343 28.513 18.598 1.00 21.86 191 PHE A N 1
ATOM 751 C CA . PHE A 1 100 ? -25.206 29.941 18.901 1.00 20.85 191 PHE A CA 1
ATOM 752 C C . PHE A 1 100 ? -24.212 30.486 17.851 1.00 21.26 191 PHE A C 1
ATOM 753 O O . PHE A 1 100 ? -23.100 29.969 17.731 1.00 21.27 191 PHE A O 1
ATOM 761 N N . LYS A 1 101 ? -24.602 31.492 17.076 1.00 21.40 192 LYS A N 1
ATOM 762 C CA . LYS A 1 101 ? -23.672 32.088 16.096 1.00 22.00 192 LYS A CA 1
ATOM 763 C C . LYS A 1 101 ? -23.528 33.538 16.439 1.00 22.14 192 LYS A C 1
ATOM 764 O O . LYS A 1 101 ? -24.491 34.157 16.843 1.00 22.00 192 LYS A O 1
ATOM 770 N N . GLU A 1 102 ? -22.353 34.105 16.177 1.00 23.97 193 GLU A N 1
ATOM 771 C CA . GLU A 1 102 ? -22.081 35.518 16.457 1.00 24.96 193 GLU A CA 1
ATOM 772 C C . GLU A 1 102 ? -22.896 36.480 15.615 1.00 24.66 193 GLU A C 1
ATOM 773 O O . GLU A 1 102 ? -23.214 37.591 16.052 1.00 26.31 193 GLU A O 1
ATOM 779 N N . ASN A 1 103 ? -23.163 36.124 14.374 1.00 24.56 194 ASN A N 1
ATOM 780 C CA . ASN A 1 103 ? -23.676 37.150 13.486 1.00 25.02 194 ASN A CA 1
ATOM 781 C C . ASN A 1 103 ? -25.188 37.144 13.296 1.00 23.66 194 ASN A C 1
ATOM 782 O O . ASN A 1 103 ? -25.695 37.544 12.230 1.00 22.59 194 ASN A O 1
ATOM 787 N N . ARG A 1 104 ? -25.924 36.679 14.313 1.00 23.39 195 ARG A N 1
ATOM 788 C CA . ARG A 1 104 ? -27.383 36.610 14.200 1.00 22.61 195 ARG A CA 1
ATOM 789 C C . ARG A 1 104 ? -28.118 36.756 15.527 1.00 22.14 195 ARG A C 1
ATOM 790 O O . ARG A 1 104 ? -27.510 36.824 16.610 1.00 22.07 195 ARG A O 1
ATOM 798 N N . LEU A 1 105 ? -29.438 36.818 15.424 1.00 19.65 196 LEU A N 1
ATOM 799 C CA . LEU A 1 105 ? -30.269 36.758 16.600 1.00 19.68 196 LEU A CA 1
ATOM 800 C C . LEU A 1 105 ? -30.561 35.293 16.898 1.00 18.03 196 LEU A C 1
ATOM 801 O O . LEU A 1 105 ? -31.327 34.627 16.209 1.00 19.33 196 LEU A O 1
ATOM 806 N N . ASN A 1 106 ? -29.885 34.772 17.902 1.00 16.21 197 ASN A N 1
ATOM 807 C CA . ASN A 1 106 ? -30.074 33.384 18.289 1.00 15.51 197 ASN A CA 1
ATOM 808 C C . ASN A 1 106 ? -31.388 33.317 19.066 1.00 14.59 197 ASN A C 1
ATOM 809 O O . ASN A 1 106 ? -31.696 34.193 19.865 1.00 15.73 197 ASN A O 1
ATOM 814 N N . ILE A 1 107 ? -32.180 32.281 18.830 1.00 14.81 198 ILE A N 1
ATOM 815 C CA . ILE A 1 107 ? -33.451 32.163 19.525 1.00 14.29 198 ILE A CA 1
ATOM 816 C C . ILE A 1 107 ? -33.589 30.759 20.119 1.00 13.39 198 ILE A C 1
ATOM 817 O O . ILE A 1 107 ? -33.611 29.790 19.383 1.00 13.41 198 ILE A O 1
ATOM 822 N N . PHE A 1 108 ? -33.714 30.672 21.445 1.00 13.21 199 PHE A N 1
ATOM 823 C CA . PHE A 1 108 ? -33.834 29.390 22.125 1.00 14.15 199 PHE A CA 1
ATOM 824 C C . PHE A 1 108 ? -35.147 29.350 22.870 1.00 14.11 199 PHE A C 1
ATOM 825 O O . PHE A 1 108 ? -35.484 30.307 23.601 1.00 14.70 199 PHE A O 1
ATOM 833 N N . MET A 1 109 ? -35.883 28.260 22.728 1.00 13.66 200 MET A N 1
ATOM 834 C CA . MET A 1 109 ? -37.046 28.055 23.621 1.00 16.36 200 MET A CA 1
ATOM 835 C C . MET A 1 109 ? -36.760 27.110 24.766 1.00 16.33 200 MET A C 1
ATOM 836 O O . MET A 1 109 ? -36.070 26.153 24.601 1.00 18.76 200 MET A O 1
ATOM 841 N N . LEU A 1 110 ? -37.320 27.352 25.927 1.00 16.29 201 LEU A N 1
ATOM 842 C CA . LEU A 1 110 ? -37.215 26.392 26.990 1.00 16.74 201 LEU A CA 1
ATOM 843 C C . LEU A 1 110 ? -38.589 25.747 27.151 1.00 16.46 201 LEU A C 1
ATOM 844 O O . LEU A 1 110 ? -39.612 26.433 27.079 1.00 16.22 201 LEU A O 1
ATOM 849 N N . VAL A 1 111 ? -38.598 24.421 27.238 1.00 16.63 202 VAL A N 1
ATOM 850 C CA . VAL A 1 111 ? -39.866 23.659 27.297 1.00 18.59 202 VAL A CA 1
ATOM 851 C C . VAL A 1 111 ? -39.797 22.606 28.385 1.00 19.65 202 VAL A C 1
ATOM 852 O O . VAL A 1 111 ? -38.731 22.347 28.936 1.00 20.04 202 VAL A O 1
ATOM 856 N N . GLY A 1 112 ? -40.937 21.986 28.656 1.00 22.77 203 GLY A N 1
ATOM 857 C CA . GLY A 1 112 ? -41.060 20.939 29.656 1.00 24.24 203 GLY A CA 1
ATOM 858 C C . GLY A 1 112 ? -42.345 21.123 30.450 1.00 26.14 203 GLY A C 1
ATOM 859 O O . GLY A 1 112 ? -43.035 22.159 30.335 1.00 23.88 203 GLY A O 1
ATOM 860 N N . VAL A 1 113 ? -42.669 20.114 31.259 1.00 28.77 204 VAL A N 1
ATOM 861 C CA . VAL A 1 113 ? -43.809 20.210 32.188 1.00 31.27 204 VAL A CA 1
ATOM 862 C C . VAL A 1 113 ? -43.432 21.125 33.322 1.00 32.98 204 VAL A C 1
ATOM 863 O O . VAL A 1 113 ? -42.300 21.105 33.842 1.00 33.62 204 VAL A O 1
ATOM 867 N N . ASN A 1 114 ? -44.412 21.908 33.720 1.00 35.16 205 ASN A N 1
ATOM 868 C CA . ASN A 1 114 ? -44.253 22.860 34.795 1.00 37.22 205 ASN A CA 1
ATOM 869 C C . ASN A 1 114 ? -43.717 22.229 36.093 1.00 37.90 205 ASN A C 1
ATOM 870 O O . ASN A 1 114 ? -43.910 21.018 36.367 1.00 39.08 205 ASN A O 1
ATOM 875 N N . GLY A 1 115 ? -42.977 23.034 36.847 1.00 37.92 206 GLY A N 1
ATOM 876 C CA . GLY A 1 115 ? -42.392 22.594 38.105 1.00 37.17 206 GLY A CA 1
ATOM 877 C C . GLY A 1 115 ? -41.162 21.733 37.947 1.00 37.01 206 GLY A C 1
ATOM 878 O O . GLY A 1 115 ? -40.782 21.066 38.902 1.00 37.78 206 GLY A O 1
ATOM 879 N N . THR A 1 116 ? -40.551 21.729 36.757 1.00 36.22 207 THR A N 1
ATOM 880 C CA . THR A 1 116 ? -39.251 21.047 36.524 1.00 34.82 207 THR A CA 1
ATOM 881 C C . THR A 1 116 ? -38.073 21.998 36.575 1.00 33.66 207 THR A C 1
ATOM 882 O O . THR A 1 116 ? -36.940 21.547 36.564 1.00 33.45 207 THR A O 1
ATOM 886 N N . GLY A 1 117 ? -38.341 23.309 36.606 1.00 32.34 208 GLY A N 1
ATOM 887 C CA . GLY A 1 117 ? -37.276 24.320 36.728 1.00 30.18 208 GLY A CA 1
ATOM 888 C C . GLY A 1 117 ? -36.937 25.129 35.476 1.00 28.88 208 GLY A C 1
ATOM 889 O O . GLY A 1 117 ? -35.791 25.590 35.310 1.00 28.55 208 GLY A O 1
ATOM 890 N N . LYS A 1 118 ? -37.926 25.338 34.613 1.00 26.74 209 LYS A N 1
ATOM 891 C CA . LYS A 1 118 ? -37.709 26.128 33.394 1.00 26.68 209 LYS A CA 1
ATOM 892 C C . LYS A 1 118 ? -37.304 27.567 33.663 1.00 25.74 209 LYS A C 1
ATOM 893 O O . LYS A 1 118 ? -36.322 28.025 33.102 1.00 25.54 209 LYS A O 1
ATOM 899 N N . THR A 1 119 ? -38.041 28.274 34.527 1.00 24.54 210 THR A N 1
ATOM 900 C CA . THR A 1 119 ? -37.838 29.716 34.645 1.00 23.72 210 THR A CA 1
ATOM 901 C C . THR A 1 119 ? -36.517 29.988 35.343 1.00 22.57 210 THR A C 1
ATOM 902 O O . THR A 1 119 ? -35.828 30.888 34.947 1.00 22.74 210 THR A O 1
ATOM 906 N N . THR A 1 120 ? -36.153 29.183 36.339 1.00 20.96 211 THR A N 1
ATOM 907 C CA . THR A 1 120 ? -34.816 29.228 36.933 1.00 20.98 211 THR A CA 1
ATOM 908 C C . THR A 1 120 ? -33.725 28.995 35.874 1.00 19.84 211 THR A C 1
ATOM 909 O O . THR A 1 120 ? -32.787 29.765 35.767 1.00 19.56 211 THR A O 1
ATOM 913 N N . SER A 1 121 ? -33.883 27.937 35.073 1.00 18.29 212 SER A N 1
ATOM 914 C CA . SER A 1 121 ? -32.873 27.563 34.095 1.00 17.61 212 SER A CA 1
ATOM 915 C C . SER A 1 121 ? -32.762 28.629 33.029 1.00 16.75 212 SER A C 1
ATOM 916 O O . SER A 1 121 ? -31.686 28.932 32.553 1.00 14.81 212 SER A O 1
ATOM 919 N N . LEU A 1 122 ? -33.886 29.213 32.654 1.00 17.02 213 LEU A N 1
ATOM 920 C CA . LEU A 1 122 ? -33.848 30.215 31.612 1.00 17.08 213 LEU A CA 1
ATOM 921 C C . LEU A 1 122 ? -33.104 31.469 32.104 1.00 17.41 213 LEU A C 1
ATOM 922 O O . LEU A 1 122 ? -32.319 32.071 31.369 1.00 17.33 213 LEU A O 1
ATOM 927 N N . ALA A 1 123 ? -33.337 31.838 33.360 1.00 16.94 214 ALA A N 1
ATOM 928 C CA . ALA A 1 123 ? -32.596 32.923 34.028 1.00 17.41 214 ALA A CA 1
ATOM 929 C C . ALA A 1 123 ? -31.076 32.671 34.063 1.00 16.88 214 ALA A C 1
ATOM 930 O O . ALA A 1 123 ? -30.294 33.585 33.808 1.00 17.46 214 ALA A O 1
ATOM 932 N N . LYS A 1 124 ? -30.677 31.427 34.354 1.00 16.85 215 LYS A N 1
ATOM 933 C CA . LYS A 1 124 ? -29.286 31.031 34.414 1.00 16.89 215 LYS A CA 1
ATOM 934 C C . LYS A 1 124 ? -28.672 31.068 33.030 1.00 16.99 215 LYS A C 1
ATOM 935 O O . LYS A 1 124 ? -27.541 31.486 32.890 1.00 15.63 215 LYS A O 1
ATOM 941 N N . MET A 1 125 ? -29.443 30.666 32.020 1.00 16.65 216 MET A N 1
ATOM 942 C CA . MET A 1 125 ? -28.983 30.761 30.661 1.00 18.10 216 MET A CA 1
ATOM 943 C C . MET A 1 125 ? -28.802 32.186 30.178 1.00 16.86 216 MET A C 1
ATOM 944 O O . MET A 1 125 ? -27.843 32.454 29.464 1.00 17.91 216 MET A O 1
ATOM 949 N N . ALA A 1 126 ? -29.723 33.085 30.520 1.00 16.36 217 ALA A N 1
ATOM 950 C CA . ALA A 1 126 ? -29.553 34.498 30.169 1.00 17.56 217 ALA A CA 1
ATOM 951 C C . ALA A 1 126 ? -28.237 35.067 30.768 1.00 17.42 217 ALA A C 1
ATOM 952 O O . ALA A 1 126 ? -27.455 35.724 30.060 1.00 17.64 217 ALA A O 1
ATOM 954 N N . ASN A 1 127 ? -28.043 34.830 32.060 1.00 17.52 218 ASN A N 1
ATOM 955 C CA . ASN A 1 127 ? -26.812 35.204 32.777 1.00 19.59 218 ASN A CA 1
ATOM 956 C C . ASN A 1 127 ? -25.528 34.618 32.160 1.00 19.76 218 ASN A C 1
ATOM 957 O O . ASN A 1 127 ? -24.514 35.302 32.114 1.00 19.06 218 ASN A O 1
ATOM 962 N N . TYR A 1 128 ? -25.596 33.365 31.704 1.00 18.78 219 TYR A N 1
ATOM 963 C CA . TYR A 1 128 ? -24.477 32.665 31.084 1.00 19.44 219 TYR A CA 1
ATOM 964 C C . TYR A 1 128 ? -24.013 33.395 29.832 1.00 20.36 219 TYR A C 1
ATOM 965 O O . TYR A 1 128 ? -22.785 33.581 29.616 1.00 21.72 219 TYR A O 1
ATOM 974 N N . TYR A 1 129 ? -24.967 33.803 28.980 1.00 19.01 220 TYR A N 1
ATOM 975 C CA . TYR A 1 129 ? -24.592 34.527 27.761 1.00 17.72 220 TYR A CA 1
ATOM 976 C C . TYR A 1 129 ? -24.259 35.991 28.046 1.00 18.68 220 TYR A C 1
ATOM 977 O O . TYR A 1 129 ? -23.346 36.566 27.417 1.00 20.22 220 TYR A O 1
ATOM 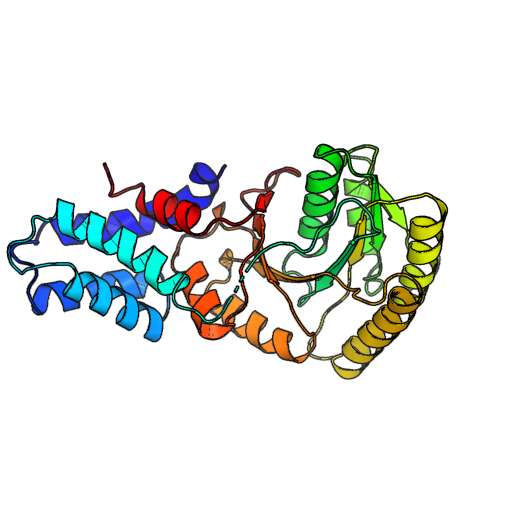986 N N . ALA A 1 130 ? -24.964 36.586 28.999 1.00 18.96 221 ALA A N 1
ATOM 987 C CA . ALA A 1 130 ? -24.739 38.002 29.353 1.00 20.98 221 ALA A CA 1
ATOM 988 C C . ALA A 1 130 ? -23.318 38.206 29.859 1.00 22.04 221 ALA A C 1
ATOM 989 O O . ALA A 1 130 ? -22.649 39.172 29.458 1.00 22.11 221 ALA A O 1
ATOM 991 N N . GLU A 1 131 ? -22.848 37.278 30.700 1.00 22.63 222 GLU A N 1
ATOM 992 C CA . GLU A 1 131 ? -21.441 37.257 31.122 1.00 24.14 222 GLU A CA 1
ATOM 993 C C . GLU A 1 131 ? -20.424 37.047 29.983 1.00 23.82 222 GLU A C 1
ATOM 994 O O . GLU A 1 131 ? -19.262 37.452 30.080 1.00 23.93 222 GLU A O 1
ATOM 1000 N N . LEU A 1 132 ? -20.857 36.435 28.889 1.00 22.57 223 LEU A N 1
ATOM 1001 C CA . LEU A 1 132 ? -19.967 36.249 27.749 1.00 22.02 223 LEU A CA 1
ATOM 1002 C C . LEU A 1 132 ? -19.964 37.491 26.861 1.00 22.42 223 LEU A C 1
ATOM 1003 O O . LEU A 1 132 ? -19.312 37.504 25.814 1.00 22.36 223 LEU A O 1
ATOM 1008 N N . GLY A 1 133 ? -20.669 38.538 27.307 1.00 21.84 224 GLY A N 1
ATOM 1009 C CA . GLY A 1 133 ? -20.751 39.813 26.600 1.00 21.62 224 GLY A CA 1
ATOM 1010 C C . GLY A 1 133 ? -21.923 40.027 25.663 1.00 21.16 224 GLY A C 1
ATOM 1011 O O . GLY A 1 133 ? -21.984 41.014 24.948 1.00 21.24 224 GLY A O 1
ATOM 1012 N N . TYR A 1 134 ? -22.860 39.101 25.651 1.00 20.24 225 TYR A N 1
ATOM 1013 C CA . TYR A 1 134 ? -23.977 39.167 24.720 1.00 19.01 225 TYR A CA 1
ATOM 1014 C C . TYR A 1 134 ? -25.166 39.949 25.283 1.00 18.51 225 TYR A C 1
ATOM 1015 O O . TYR A 1 134 ? -25.351 40.048 26.518 1.00 16.99 225 TYR A O 1
ATOM 1024 N N . LYS A 1 135 ? -25.929 40.553 24.365 1.00 18.55 226 LYS A N 1
ATOM 1025 C CA . LYS A 1 135 ? -27.138 41.298 24.703 1.00 18.34 226 LYS A CA 1
ATOM 1026 C C . LYS A 1 135 ? -28.349 40.347 24.655 1.00 18.18 226 LYS A C 1
ATOM 1027 O O . LYS A 1 135 ? -28.669 39.788 23.598 1.00 16.67 226 LYS A O 1
ATOM 1033 N N . VAL A 1 136 ? -28.980 40.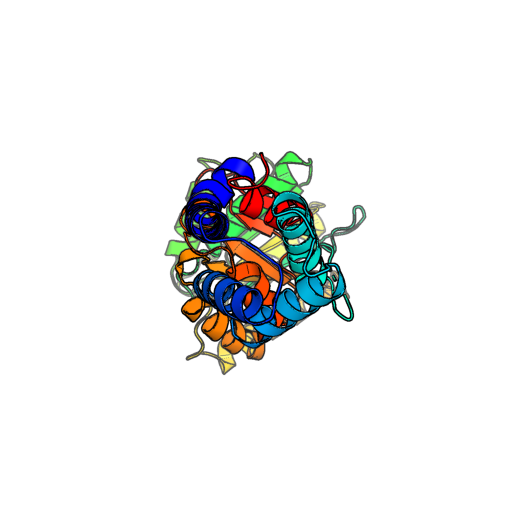136 25.813 1.00 18.94 227 VAL A N 1
ATOM 1034 C CA . VAL A 1 136 ? -29.972 39.056 25.995 1.00 19.80 227 VAL A CA 1
ATOM 1035 C C . VAL A 1 136 ? -31.363 39.572 26.339 1.00 19.93 227 VAL A C 1
ATOM 1036 O O . VAL A 1 136 ? -31.535 40.424 27.204 1.00 18.70 227 VAL A O 1
ATOM 1040 N N . LEU A 1 137 ? -32.355 39.012 25.651 1.00 19.20 228 LEU A N 1
ATOM 1041 C CA . LEU A 1 137 ? -33.745 39.337 25.897 1.00 18.35 228 LEU A CA 1
ATOM 1042 C C . LEU A 1 137 ? -34.501 38.055 26.256 1.00 16.96 228 LEU A C 1
ATOM 1043 O O . LEU A 1 137 ? -34.297 37.037 25.638 1.00 16.32 228 LEU A O 1
ATOM 1048 N N . ILE A 1 138 ? -35.337 38.133 27.286 1.00 17.38 229 ILE A N 1
ATOM 1049 C CA . ILE A 1 138 ? -36.243 37.061 27.697 1.00 17.68 229 ILE A CA 1
ATOM 1050 C C . ILE A 1 138 ? -37.698 37.434 27.372 1.00 18.06 229 ILE A C 1
ATOM 1051 O O . ILE A 1 138 ? -38.141 38.593 27.603 1.00 16.45 229 ILE A O 1
ATOM 1056 N N . ALA A 1 139 ? -38.424 36.437 26.846 1.00 17.71 230 ALA A N 1
ATOM 1057 C CA . ALA A 1 139 ? -39.837 36.547 26.555 1.00 18.37 230 ALA A CA 1
ATOM 1058 C C . ALA A 1 139 ? -40.491 35.674 27.541 1.00 18.49 230 ALA A C 1
ATOM 1059 O O . ALA A 1 139 ? -40.427 34.456 27.416 1.00 18.82 230 ALA A O 1
ATOM 1061 N N . ALA A 1 140 ? -41.127 36.299 28.524 1.00 18.08 231 ALA A N 1
ATOM 1062 C CA . ALA A 1 140 ? -41.939 35.631 29.541 1.00 17.02 231 ALA A CA 1
ATOM 1063 C C . ALA A 1 140 ? -43.266 35.122 28.967 1.00 17.71 231 ALA A C 1
ATOM 1064 O O . ALA A 1 140 ? -44.350 35.638 29.321 1.00 15.25 231 ALA A O 1
ATOM 1066 N N . ALA A 1 141 ? -43.191 34.095 28.119 1.00 17.64 232 ALA A N 1
ATOM 1067 C CA . ALA A 1 141 ? -44.372 33.592 27.397 1.00 20.81 232 ALA A CA 1
ATOM 1068 C C . ALA A 1 141 ? -45.069 32.425 28.082 1.00 22.90 232 ALA A C 1
ATOM 1069 O O . ALA A 1 141 ? -45.981 31.826 27.506 1.00 22.28 232 ALA A O 1
ATOM 1071 N N . ASP A 1 142 ? -44.645 32.116 29.311 1.00 25.24 233 ASP A N 1
ATOM 1072 C CA . ASP A 1 142 ? -45.431 31.256 30.185 1.00 28.50 233 ASP A CA 1
ATOM 1073 C C . ASP A 1 142 ? -46.362 32.173 30.938 1.00 30.37 233 ASP A C 1
ATOM 1074 O O . ASP A 1 142 ? -46.061 32.620 32.056 1.00 31.08 233 ASP A O 1
ATOM 1079 N N . THR A 1 143 ? -47.496 32.460 30.310 1.00 32.88 234 THR A N 1
ATOM 1080 C CA . THR A 1 143 ? -48.495 33.374 30.861 1.00 35.35 234 THR A CA 1
ATOM 1081 C C . THR A 1 143 ? -49.545 32.618 31.698 1.00 38.37 234 THR A C 1
ATOM 1082 O O . THR A 1 143 ? -50.482 33.236 32.191 1.00 38.86 234 THR A O 1
ATOM 1086 N N . PHE A 1 144 ? -49.395 31.295 31.865 1.00 41.63 235 PHE A N 1
ATOM 1087 C CA . PHE A 1 144 ? -50.414 30.519 32.601 1.00 44.86 235 PHE A CA 1
ATOM 1088 C C . PHE A 1 144 ? -50.614 30.975 34.066 1.00 45.84 235 PHE A C 1
ATOM 1089 O O . PHE A 1 144 ? -51.713 30.850 34.645 1.00 46.70 235 PHE A O 1
ATOM 1097 N N . ARG A 1 145 ? -49.540 31.482 34.663 1.00 46.74 236 ARG A N 1
ATOM 1098 C CA . ARG A 1 145 ? -49.600 32.144 35.958 1.00 47.15 236 ARG A CA 1
ATOM 1099 C C . ARG A 1 145 ? -48.511 33.189 35.917 1.00 46.84 236 ARG A C 1
ATOM 1100 O O . ARG A 1 145 ? -47.381 32.903 35.466 1.00 47.24 236 ARG A O 1
ATOM 1108 N N . ALA A 1 146 ? -48.842 34.401 36.376 1.00 45.87 237 ALA A N 1
ATOM 1109 C CA . ALA A 1 146 ? -47.868 35.487 36.327 1.00 44.82 237 ALA A CA 1
ATOM 1110 C C . ALA A 1 146 ? -46.749 35.230 37.327 1.00 43.64 237 ALA A C 1
ATOM 1111 O O . ALA A 1 146 ? -45.795 36.001 37.375 1.00 44.15 237 ALA A O 1
ATOM 1113 N N . GLY A 1 147 ? -46.880 34.146 38.111 1.00 42.00 238 GLY A N 1
ATOM 1114 C CA . GLY A 1 147 ? -45.828 33.645 39.019 1.00 39.13 238 GLY A CA 1
ATOM 1115 C C . GLY A 1 147 ? -44.489 33.429 38.327 1.00 37.20 238 GLY A C 1
ATOM 1116 O O . GLY A 1 147 ? -43.439 33.819 38.860 1.00 36.86 238 GLY A O 1
ATOM 1117 N N . ALA A 1 148 ? -44.532 32.823 37.137 1.00 34.99 239 ALA A N 1
ATOM 1118 C CA . ALA A 1 148 ? -43.350 32.637 36.286 1.00 32.45 239 ALA A CA 1
ATOM 1119 C C . ALA A 1 148 ? -42.800 33.992 35.827 1.00 32.05 239 ALA A C 1
ATOM 1120 O O . ALA A 1 148 ? -41.575 34.217 35.810 1.00 31.63 239 ALA A O 1
ATOM 1122 N N . THR A 1 149 ? -43.712 34.892 35.452 1.00 30.42 240 THR A N 1
ATOM 1123 C CA . THR A 1 149 ? -43.379 36.274 35.180 1.00 29.44 240 THR A CA 1
ATOM 1124 C C . THR A 1 149 ? -42.794 36.958 36.438 1.00 29.82 240 THR A C 1
ATOM 1125 O O . THR A 1 149 ? -41.737 37.589 36.342 1.00 28.85 240 THR A O 1
ATOM 1129 N N . GLN A 1 150 ? -43.443 36.816 37.600 1.00 30.23 241 GLN A N 1
ATOM 1130 C CA . GLN A 1 150 ? -42.913 37.420 38.842 1.00 32.21 241 GLN A CA 1
ATOM 1131 C C . GLN A 1 150 ? -41.465 36.989 39.082 1.00 31.59 241 GLN A C 1
ATOM 1132 O O . GLN A 1 150 ? -40.624 37.823 39.403 1.00 30.67 241 GLN A O 1
ATOM 1138 N N . GLN A 1 151 ? -41.193 35.692 38.918 1.00 32.10 242 GLN A N 1
ATOM 1139 C CA . GLN A 1 151 ? -39.845 35.140 39.094 1.00 33.17 242 GLN A CA 1
ATOM 1140 C C . GLN A 1 151 ? -38.833 35.809 38.183 1.00 32.64 242 GLN A C 1
ATOM 1141 O O . GLN A 1 151 ? -37.790 36.261 38.645 1.00 32.81 242 GLN A O 1
ATOM 1147 N N . LEU A 1 152 ? -39.134 35.841 36.885 1.00 31.91 243 LEU A N 1
ATOM 1148 C CA . LEU A 1 152 ? -38.262 36.478 35.913 1.00 31.83 243 LEU A CA 1
ATOM 1149 C C . LEU A 1 152 ? -37.931 37.927 36.286 1.00 33.45 243 LEU A C 1
ATOM 1150 O O . LEU A 1 152 ? -36.760 38.344 36.224 1.00 32.44 243 LEU A O 1
ATOM 1155 N N . GLU A 1 153 ? -38.959 38.679 36.701 1.00 35.52 244 GLU A N 1
ATOM 1156 C CA . GLU A 1 153 ? -38.789 40.068 37.181 1.00 36.95 244 GLU A CA 1
ATOM 1157 C C . GLU A 1 153 ? -37.849 40.166 38.378 1.00 38.34 244 GLU A C 1
ATOM 1158 O O . GLU A 1 153 ? -36.985 41.052 38.407 1.00 37.54 244 GLU A O 1
ATOM 1164 N N . GLU A 1 154 ? -38.047 39.268 39.347 1.00 39.99 245 GLU A N 1
ATOM 1165 C CA . GLU A 1 154 ? -37.182 39.144 40.519 1.00 43.09 245 GLU A CA 1
ATOM 1166 C C . GLU A 1 154 ? -35.747 38.989 40.057 1.00 44.27 245 GLU A C 1
ATOM 1167 O O . GLU A 1 154 ? -34.945 39.900 40.263 1.00 44.77 245 GLU A O 1
ATOM 1173 N N . TRP A 1 155 ? -35.455 37.856 39.401 1.00 45.53 246 TRP A N 1
ATOM 1174 C CA . TRP A 1 155 ? -34.106 37.515 38.939 1.00 46.99 246 TRP A CA 1
ATOM 1175 C C . TRP A 1 155 ? -33.450 38.659 38.156 1.00 47.52 246 TRP A C 1
ATOM 1176 O O . TRP A 1 155 ? -32.231 38.851 38.248 1.00 47.69 246 TRP A O 1
ATOM 1187 N N . ILE A 1 156 ? -34.261 39.391 37.384 1.00 47.90 247 ILE A N 1
ATOM 1188 C CA . ILE A 1 156 ? -33.810 40.524 36.572 1.00 48.70 247 ILE A CA 1
ATOM 1189 C C . ILE A 1 156 ? -33.220 41.622 37.454 1.00 49.48 247 ILE A C 1
ATOM 1190 O O . ILE A 1 156 ? -32.072 42.037 37.265 1.00 49.70 247 ILE A O 1
ATOM 1195 N N . LYS A 1 157 ? -34.011 42.107 38.405 1.00 50.32 248 LYS A N 1
ATOM 1196 C CA . LYS A 1 157 ? -33.520 43.148 39.287 1.00 51.31 248 LYS A CA 1
ATOM 1197 C C . LYS A 1 157 ? -33.293 42.612 40.683 1.00 51.48 248 LYS A C 1
ATOM 1198 O O . LYS A 1 157 ? -34.012 42.952 41.628 1.00 51.99 248 LYS A O 1
ATOM 1204 N N . THR A 1 158 ? -32.271 41.758 40.765 1.00 51.51 249 THR A N 1
ATOM 1205 C CA . THR A 1 158 ? -31.845 41.081 41.984 1.00 51.50 249 THR A CA 1
ATOM 1206 C C . THR A 1 158 ? -30.591 40.232 41.713 1.00 51.39 249 THR A C 1
ATOM 1207 O O . THR A 1 158 ? -29.695 40.191 42.557 1.00 52.01 249 THR A O 1
ATOM 1211 N N . ARG A 1 159 ? -30.494 39.598 40.537 1.00 50.90 250 ARG A N 1
ATOM 1212 C CA . ARG A 1 159 ? -29.398 38.643 40.280 1.00 50.30 250 ARG A CA 1
ATOM 1213 C C . ARG A 1 159 ? -28.787 38.638 38.880 1.00 49.64 250 ARG A C 1
ATOM 1214 O O . ARG A 1 159 ? -27.683 38.148 38.698 1.00 49.84 250 ARG A O 1
ATOM 1222 N N . LEU A 1 160 ? -29.492 39.173 37.893 1.00 48.70 251 LEU A N 1
ATOM 1223 C CA . LEU A 1 160 ? -29.039 39.062 36.511 1.00 47.97 251 LEU A CA 1
ATOM 1224 C C . LEU A 1 160 ? -28.198 40.248 36.061 1.00 47.61 251 LEU A C 1
ATOM 1225 O O . LEU A 1 160 ? -28.440 41.380 36.448 1.00 47.51 251 LEU A O 1
ATOM 1230 N N . ASN A 1 161 ? -27.209 39.957 35.228 1.00 47.03 252 ASN A N 1
ATOM 1231 C CA . ASN A 1 161 ? -26.422 40.960 34.524 1.00 46.56 252 ASN A CA 1
ATOM 1232 C C . ASN A 1 161 ? -27.267 42.069 33.847 1.00 45.93 252 ASN A C 1
ATOM 1233 O O . ASN A 1 161 ? -28.398 41.834 33.426 1.00 45.92 252 ASN A O 1
ATOM 1238 N N . ASN A 1 162 ? -26.721 43.278 33.751 1.00 45.28 253 ASN A N 1
ATOM 1239 C CA . ASN A 1 162 ? -27.468 44.424 33.183 1.00 44.48 253 ASN A CA 1
ATOM 1240 C C . ASN A 1 162 ? -27.821 44.271 31.684 1.00 42.75 253 ASN A C 1
ATOM 1241 O O . ASN A 1 162 ? -28.669 45.013 31.156 1.00 42.56 253 ASN A O 1
ATOM 1246 N N . LYS A 1 163 ? -27.171 43.305 31.021 1.00 40.35 254 LYS A N 1
ATOM 1247 C CA . LYS A 1 163 ? -27.364 43.035 29.577 1.00 37.46 254 LYS A CA 1
ATOM 1248 C C . LYS A 1 163 ? -28.505 42.067 29.282 1.00 34.95 254 LYS A C 1
ATOM 1249 O O . LYS A 1 163 ? -28.637 41.598 28.150 1.00 34.27 254 LYS A O 1
ATOM 1255 N N . VAL A 1 164 ? -29.301 41.772 30.311 1.00 32.38 255 VAL A N 1
ATOM 1256 C CA . VAL A 1 164 ? -30.500 40.944 30.179 1.00 29.67 255 VAL A CA 1
ATOM 1257 C C . VAL A 1 164 ? -31.752 41.774 30.446 1.00 29.18 255 VAL A C 1
ATOM 1258 O O . VAL A 1 164 ? -31.922 42.326 31.549 1.00 29.06 255 VAL A O 1
ATOM 1262 N N . ASP A 1 165 ? -32.623 41.814 29.436 1.00 27.04 256 ASP A N 1
ATOM 1263 C CA . ASP A 1 165 ? -33.894 42.541 29.455 1.00 27.08 256 ASP A CA 1
ATOM 1264 C C . ASP A 1 165 ? -35.040 41.552 29.341 1.00 25.78 256 ASP A C 1
ATOM 1265 O O . ASP A 1 165 ? -34.824 40.419 28.914 1.00 26.08 256 ASP A O 1
ATOM 1270 N N . LEU A 1 166 ? -36.240 41.988 29.730 1.00 25.54 257 LEU A N 1
ATOM 1271 C CA . LEU A 1 166 ? -37.453 41.141 29.806 1.00 24.65 257 LEU A CA 1
ATOM 1272 C C . LEU A 1 166 ? -38.638 41.791 29.124 1.00 24.15 257 LEU A C 1
ATOM 1273 O O . LEU A 1 166 ? -38.960 42.969 29.407 1.00 23.54 257 LEU A O 1
ATOM 1278 N N . VAL A 1 167 ? -39.302 41.017 28.269 1.00 22.78 258 VAL A N 1
ATOM 1279 C CA . VAL A 1 167 ? -40.609 41.390 27.713 1.00 23.07 258 VAL A CA 1
ATOM 1280 C C . VAL A 1 167 ? -41.671 40.482 28.337 1.00 23.05 258 VAL A C 1
ATOM 1281 O O . VAL A 1 167 ? -41.477 39.262 28.461 1.00 22.18 258 VAL A O 1
ATOM 1285 N N . LYS A 1 168 ? -42.794 41.054 28.733 1.00 22.58 259 LYS A N 1
ATOM 1286 C CA . LYS A 1 168 ? -43.845 40.255 29.386 1.00 24.06 259 LYS A CA 1
ATOM 1287 C C . LYS A 1 168 ? -45.231 40.700 28.901 1.00 24.90 259 LYS A C 1
ATOM 1288 O O . LYS A 1 168 ? -45.341 41.651 28.144 1.00 25.05 259 LYS A O 1
ATOM 1294 N N . ALA A 1 169 ? -46.260 39.988 29.344 1.00 27.01 260 ALA A N 1
ATOM 1295 C CA . ALA A 1 169 ? -47.668 40.329 29.116 1.00 29.17 260 ALA A CA 1
ATOM 1296 C C . ALA A 1 169 ? -48.133 41.437 30.077 1.00 30.95 260 ALA A C 1
ATOM 1297 O O . ALA A 1 169 ? -47.789 41.416 31.275 1.00 30.27 260 ALA A O 1
ATOM 1299 N N . ASN A 1 170 ? -48.920 42.383 29.554 1.00 33.54 261 ASN A N 1
ATOM 1300 C CA . ASN A 1 170 ? -49.544 43.452 30.374 1.00 35.59 261 ASN A CA 1
ATOM 1301 C C . ASN A 1 170 ? -50.986 43.078 30.770 1.00 36.27 261 ASN A C 1
ATOM 1302 O O . ASN A 1 170 ? -51.630 43.755 31.598 1.00 37.10 261 ASN A O 1
ATOM 1307 N N . LYS A 1 171 ? -51.475 41.988 30.176 1.00 36.35 262 LYS A N 1
ATOM 1308 C CA . LYS A 1 171 ? -52.836 41.515 30.368 1.00 36.87 262 LYS A CA 1
ATOM 1309 C C . LYS A 1 171 ? -52.855 40.209 31.175 1.00 36.81 262 LYS A C 1
ATOM 1310 O O . LYS A 1 171 ? -51.845 39.518 31.277 1.00 36.42 262 LYS A O 1
ATOM 1316 N N . LEU A 1 172 ? -54.004 39.878 31.762 1.00 36.32 263 LEU A N 1
ATOM 1317 C CA . LEU A 1 172 ? -54.161 38.607 32.474 1.00 35.94 263 LEU A CA 1
ATOM 1318 C C . LEU A 1 172 ? -54.306 37.408 31.518 1.00 35.65 263 LEU A C 1
ATOM 1319 O O . LEU A 1 172 ? -55.054 37.488 30.531 1.00 34.90 263 LEU A O 1
ATOM 1324 N N . ASN A 1 173 ? -53.577 36.320 31.813 1.00 35.33 264 ASN A N 1
ATOM 1325 C CA . ASN A 1 173 ? -53.604 35.061 31.038 1.00 35.40 264 ASN A CA 1
ATOM 1326 C C . ASN A 1 173 ? -53.529 35.281 29.503 1.00 33.72 264 ASN A C 1
ATOM 1327 O O . ASN A 1 173 ? -54.307 34.689 28.735 1.00 34.23 264 ASN A O 1
ATOM 1332 N N . ALA A 1 174 ? -52.609 36.144 29.065 1.00 31.83 265 ALA A N 1
ATOM 1333 C CA . ALA A 1 174 ? -52.550 36.580 27.660 1.00 29.13 265 ALA A CA 1
ATOM 1334 C C . ALA A 1 174 ? -52.156 35.433 26.715 1.00 27.26 265 ALA A C 1
ATOM 1335 O O . ALA A 1 174 ? -51.574 34.456 27.167 1.00 27.79 265 ALA A O 1
ATOM 1337 N N . ASP A 1 175 ? -52.459 35.548 25.414 1.00 25.44 266 ASP A N 1
ATOM 1338 C CA . ASP A 1 175 ? -51.955 34.599 24.422 1.00 23.59 266 ASP A CA 1
ATOM 1339 C C . ASP A 1 175 ? -50.430 34.691 24.471 1.00 22.73 266 ASP A C 1
ATOM 1340 O O . ASP A 1 175 ? -49.860 35.797 24.315 1.00 21.99 266 ASP A O 1
ATOM 1345 N N . PRO A 1 176 ? -49.766 33.542 24.749 1.00 20.77 267 PRO A N 1
ATOM 1346 C CA . PRO A 1 176 ? -48.306 33.436 24.738 1.00 19.02 267 PRO A CA 1
ATOM 1347 C C . PRO A 1 176 ? -47.634 34.003 23.478 1.00 17.96 267 PRO A C 1
ATOM 1348 O O . PRO A 1 176 ? -46.568 34.631 23.592 1.00 16.83 267 PRO A O 1
ATOM 1352 N N . ALA A 1 177 ? -48.221 33.777 22.293 1.00 15.61 268 ALA A N 1
ATOM 1353 C CA . ALA A 1 177 ? -47.629 34.296 21.070 1.00 15.19 268 ALA A CA 1
ATOM 1354 C C . ALA A 1 177 ? -47.575 35.788 21.069 1.00 15.00 268 ALA A C 1
ATOM 1355 O O . ALA A 1 177 ? -46.748 36.339 20.374 1.00 16.40 268 ALA A O 1
ATOM 1357 N N . SER A 1 178 ? -48.457 36.469 21.802 1.00 14.45 269 SER A N 1
ATOM 1358 C CA . SER A 1 178 ? -48.407 37.942 21.726 1.00 16.41 269 SER A CA 1
ATOM 1359 C C . SER A 1 178 ? -47.160 38.465 22.433 1.00 16.01 269 SER A C 1
ATOM 1360 O O . SER A 1 178 ? -46.566 39.435 21.996 1.00 16.86 269 SER A O 1
ATOM 1363 N N . VAL A 1 179 ? -46.738 37.801 23.500 1.00 16.89 270 VAL A N 1
ATOM 1364 C CA . VAL A 1 179 ? -45.473 38.174 24.168 1.00 16.53 270 VAL A CA 1
ATOM 1365 C C . VAL A 1 179 ? -44.287 37.920 23.201 1.00 16.37 270 VAL A C 1
ATOM 1366 O O . VAL A 1 179 ? -43.383 38.742 23.070 1.00 17.14 270 VAL A O 1
ATOM 1370 N N . VAL A 1 180 ? -44.329 36.796 22.502 1.00 16.42 271 VAL A N 1
ATOM 1371 C CA . VAL A 1 180 ? -43.285 36.481 21.495 1.00 16.70 271 VAL A CA 1
ATOM 1372 C C . VAL A 1 180 ? -43.317 37.515 20.385 1.00 16.69 271 VAL A C 1
ATOM 1373 O O . VAL A 1 180 ? -42.281 38.042 20.017 1.00 18.56 271 VAL A O 1
ATOM 1377 N N . PHE A 1 181 ? -44.503 37.874 19.894 1.00 17.07 272 PHE A N 1
ATOM 1378 C CA . PHE A 1 181 ? -44.605 39.008 18.945 1.00 17.25 272 PHE A CA 1
ATOM 1379 C C . PHE A 1 181 ? -43.900 40.280 19.456 1.00 17.64 272 PHE A C 1
ATOM 1380 O O . PHE A 1 181 ? -43.090 40.910 18.742 1.00 17.79 272 PHE A O 1
ATOM 1388 N N . ASP A 1 182 ? -44.178 40.661 20.697 1.00 17.80 273 ASP A N 1
ATOM 1389 C CA . ASP A 1 182 ? -43.520 41.851 21.245 1.00 18.71 273 ASP A CA 1
ATOM 1390 C C . ASP A 1 182 ? -42.005 41.719 21.389 1.00 17.73 273 ASP A C 1
ATOM 1391 O O . ASP A 1 182 ? -41.247 42.645 21.035 1.00 17.11 273 ASP A O 1
ATOM 1396 N N . ALA A 1 183 ? -41.562 40.568 21.866 1.00 16.95 274 ALA A N 1
ATOM 1397 C CA . ALA A 1 183 ? -40.104 40.313 22.027 1.00 18.39 274 ALA A CA 1
ATOM 1398 C C . ALA A 1 183 ? -39.306 40.300 20.709 1.00 20.65 274 ALA A C 1
ATOM 1399 O O . ALA A 1 183 ? -38.194 40.874 20.606 1.00 20.55 274 ALA A O 1
ATOM 1401 N N . ILE A 1 184 ? -39.871 39.658 19.688 1.00 21.92 275 ILE A N 1
ATOM 1402 C CA . ILE A 1 184 ? -39.150 39.528 18.443 1.00 24.68 275 ILE A CA 1
ATOM 1403 C C . ILE A 1 184 ? -38.859 40.881 17.821 1.00 25.46 275 ILE A C 1
ATOM 1404 O O . ILE A 1 184 ? -37.758 41.088 17.300 1.00 24.38 275 ILE A O 1
ATOM 1409 N N . LYS A 1 185 ? -39.848 41.777 17.932 1.00 26.12 276 LYS A N 1
ATOM 1410 C CA . LYS A 1 185 ? -39.799 43.145 17.472 1.00 27.68 276 LYS A CA 1
ATOM 1411 C C . LYS A 1 185 ? -38.650 43.932 18.143 1.00 27.64 276 LYS A C 1
ATOM 1412 O O . LYS A 1 185 ? -37.780 44.490 17.467 1.00 28.78 276 LYS A O 1
ATOM 1418 N N . LYS A 1 186 ? -38.654 43.968 19.474 1.00 26.67 277 LYS A N 1
ATOM 1419 C CA . LYS A 1 186 ? -37.568 44.553 20.246 1.00 26.28 277 LYS A CA 1
ATOM 1420 C C . LYS A 1 186 ? -36.201 43.923 19.887 1.00 26.71 277 LYS A C 1
ATOM 1421 O O . LYS A 1 186 ? -35.211 44.637 19.721 1.00 27.86 277 LYS A O 1
ATOM 1427 N N . ALA A 1 187 ? -36.155 42.596 19.756 1.00 27.05 278 ALA A N 1
ATOM 1428 C CA . ALA A 1 187 ? -34.877 41.883 19.641 1.00 27.89 278 ALA A CA 1
ATOM 1429 C C . ALA A 1 187 ? -34.196 42.186 18.326 1.00 27.93 278 ALA A C 1
ATOM 1430 O O . ALA A 1 187 ? -32.967 42.405 18.272 1.00 25.97 278 ALA A O 1
ATOM 1432 N N . LYS A 1 188 ? -35.028 42.238 17.289 1.00 29.95 279 LYS A N 1
ATOM 1433 C CA . LYS A 1 188 ? -34.620 42.577 15.935 1.00 31.63 279 LYS A CA 1
ATOM 1434 C C . LYS A 1 188 ? -34.206 44.038 15.813 1.00 32.26 279 LYS A C 1
ATOM 1435 O O . LYS A 1 188 ? -33.229 44.346 15.120 1.00 34.08 279 LYS A O 1
ATOM 1441 N N . GLU A 1 189 ? -34.932 44.935 16.473 1.00 32.03 280 GLU A N 1
ATOM 1442 C CA . GLU A 1 189 ? -34.721 46.374 16.315 1.00 31.53 280 GLU A CA 1
ATOM 1443 C C . GLU A 1 189 ? -33.547 46.962 17.120 1.00 30.45 280 GLU A C 1
ATOM 1444 O O . GLU A 1 189 ? -32.942 47.974 16.715 1.00 30.08 280 GLU A O 1
ATOM 1450 N N . GLN A 1 190 ? -33.229 46.329 18.247 1.00 28.70 281 GLN A N 1
ATOM 1451 C CA . GLN A 1 190 ? -32.182 46.817 19.151 1.00 26.52 281 GLN A CA 1
ATOM 1452 C C . GLN A 1 190 ? -30.964 45.891 19.157 1.00 24.93 281 GLN A C 1
ATOM 1453 O O . GLN A 1 190 ? -30.139 45.915 20.058 1.00 22.87 281 GLN A O 1
ATOM 1459 N N . ASN A 1 191 ? -30.818 45.108 18.108 1.00 23.70 282 ASN A N 1
ATOM 1460 C CA . ASN A 1 191 ? -29.557 44.356 17.925 1.00 23.70 282 ASN A CA 1
ATOM 1461 C C . ASN A 1 191 ? -29.206 43.383 19.069 1.00 22.56 282 ASN A C 1
ATOM 1462 O O . ASN A 1 191 ? -28.029 43.173 19.385 1.00 21.95 282 ASN A O 1
ATOM 1467 N N . TYR A 1 192 ? -30.235 42.747 19.649 1.00 21.35 283 TYR A N 1
ATOM 1468 C CA . TYR A 1 192 ? -30.030 41.697 20.633 1.00 19.43 283 TYR A CA 1
ATOM 1469 C C . TYR A 1 192 ? -29.296 40.536 20.019 1.00 18.84 283 TYR A C 1
ATOM 1470 O O . TYR A 1 192 ? -29.392 40.283 18.809 1.00 17.43 283 TYR A O 1
ATOM 1479 N N . ASP A 1 193 ? -28.575 39.811 20.868 1.00 17.20 284 ASP A N 1
ATOM 1480 C CA . ASP A 1 193 ? -27.821 38.637 20.427 1.00 16.50 284 ASP A CA 1
ATOM 1481 C C . ASP A 1 193 ? -28.559 37.332 20.702 1.00 15.54 284 ASP A C 1
ATOM 1482 O O . ASP A 1 193 ? -28.329 36.351 20.034 1.00 14.35 284 ASP A O 1
ATOM 1487 N N . LEU A 1 194 ? -29.421 37.326 21.709 1.00 15.95 285 LEU A N 1
ATOM 1488 C CA . LEU A 1 194 ? -30.139 36.117 22.099 1.00 15.08 285 LEU A CA 1
ATOM 1489 C C . LEU A 1 194 ? -31.501 36.464 22.637 1.00 15.02 285 LEU A C 1
ATOM 1490 O O . LEU A 1 194 ? -31.666 37.418 23.400 1.00 14.11 285 LEU A O 1
ATOM 1495 N N . LEU A 1 195 ? -32.482 35.687 22.185 1.00 13.90 286 LEU A N 1
ATOM 1496 C CA . LEU A 1 195 ? -33.837 35.759 22.702 1.00 14.13 286 LEU A CA 1
ATOM 1497 C C . LEU A 1 195 ? -34.113 34.409 23.359 1.00 13.34 286 LEU A C 1
ATOM 1498 O O . LEU A 1 195 ? -34.058 33.401 22.692 1.00 13.24 286 LEU A O 1
ATOM 1503 N N . LEU A 1 196 ? -34.436 34.417 24.641 1.00 12.66 287 LEU A N 1
ATOM 1504 C CA . LEU A 1 196 ? -34.838 33.197 25.334 1.00 12.60 287 LEU A CA 1
ATOM 1505 C C . LEU A 1 196 ? -36.317 33.249 25.561 1.00 13.86 287 LEU A C 1
ATOM 1506 O O . LEU A 1 196 ? -36.823 34.249 26.065 1.00 15.14 287 LEU A O 1
ATOM 1511 N N . ILE A 1 197 ? -37.019 32.164 25.183 1.00 13.89 288 ILE A N 1
ATOM 1512 C CA . ILE A 1 197 ? -38.473 32.102 25.314 1.00 14.07 288 ILE A CA 1
ATOM 1513 C C . ILE A 1 197 ? -38.934 31.056 26.314 1.00 15.19 288 ILE A C 1
ATOM 1514 O O . ILE A 1 197 ? -38.729 29.852 26.136 1.00 16.57 288 ILE A O 1
ATOM 1519 N N . ASP A 1 198 ? -39.614 31.533 27.338 1.00 14.60 289 ASP A N 1
ATOM 1520 C CA . ASP A 1 198 ? -40.214 30.693 28.313 1.00 16.45 289 ASP A CA 1
ATOM 1521 C C . ASP A 1 198 ? -41.551 30.224 27.776 1.00 16.92 289 ASP A C 1
ATOM 1522 O O . ASP A 1 198 ? -42.272 30.980 27.143 1.00 16.55 289 ASP A O 1
ATOM 1527 N N . THR A 1 199 ? -41.888 28.974 28.055 1.00 19.13 290 THR A N 1
ATOM 1528 C CA . THR A 1 199 ? -43.166 28.400 27.620 1.00 21.87 290 THR A CA 1
ATOM 1529 C C . THR A 1 199 ? -43.833 27.661 28.761 1.00 24.11 290 THR A C 1
ATOM 1530 O O . THR A 1 199 ? -43.173 27.181 29.712 1.00 24.25 290 THR A O 1
ATOM 1534 N N . ALA A 1 200 ? -45.150 27.544 28.691 1.00 26.48 291 ALA A N 1
ATOM 1535 C CA . ALA A 1 200 ? -45.845 26.733 29.686 1.00 28.24 291 ALA A CA 1
ATOM 1536 C C . ALA A 1 200 ? -45.878 25.307 29.158 1.00 29.69 291 ALA A C 1
ATOM 1537 O O . ALA A 1 200 ? -45.760 25.095 27.952 1.00 30.21 291 ALA A O 1
ATOM 1539 N N . GLY A 1 201 ? -46.050 24.334 30.041 1.00 30.58 292 GLY A N 1
ATOM 1540 C CA . GLY A 1 201 ? -46.210 22.964 29.591 1.00 32.62 292 GLY A CA 1
ATOM 1541 C C . GLY A 1 201 ? -47.023 22.066 30.489 1.00 33.84 292 GLY A C 1
ATOM 1542 O O . GLY A 1 201 ? -46.719 21.913 31.672 1.00 33.68 292 GLY A O 1
ATOM 1543 N N . ARG A 1 202 ? -48.055 21.462 29.900 1.00 35.31 293 ARG A N 1
ATOM 1544 C CA . ARG A 1 202 ? -48.822 20.373 30.521 1.00 36.47 293 ARG A CA 1
ATOM 1545 C C . ARG A 1 202 ? -49.214 19.402 29.416 1.00 36.25 293 ARG A C 1
ATOM 1546 O O . ARG A 1 202 ? -49.789 19.829 28.424 1.00 36.22 293 ARG A O 1
ATOM 1554 N N . LEU A 1 203 ? -48.932 18.112 29.563 1.00 36.41 294 LEU A N 1
ATOM 1555 C CA . LEU A 1 203 ? -49.435 17.118 28.588 1.00 36.76 294 LEU A CA 1
ATOM 1556 C C . LEU A 1 203 ? -50.945 17.262 28.307 1.00 36.72 294 LEU A C 1
ATOM 1557 O O . LEU A 1 203 ? -51.376 17.132 27.162 1.00 37.78 294 LEU A O 1
ATOM 1562 N N . GLN A 1 204 ? -51.721 17.574 29.344 1.00 36.32 295 GLN A N 1
ATOM 1563 C CA . GLN A 1 204 ? -53.181 17.767 29.270 1.00 35.71 295 GLN A CA 1
ATOM 1564 C C . GLN A 1 204 ? -53.614 18.727 28.162 1.00 34.45 295 GLN A C 1
ATOM 1565 O O . GLN A 1 204 ? -54.606 18.468 27.454 1.00 33.55 295 GLN A O 1
ATOM 1571 N N . ASN A 1 205 ? -52.892 19.849 28.065 1.00 32.58 296 ASN A N 1
ATOM 1572 C CA . ASN A 1 205 ? -53.190 20.901 27.097 1.00 31.62 296 ASN A CA 1
ATOM 1573 C C . ASN A 1 205 ? -52.396 20.713 25.789 1.00 29.18 296 ASN A C 1
ATOM 1574 O O . ASN A 1 205 ? -52.104 21.701 25.108 1.00 28.41 296 ASN A O 1
ATOM 1579 N N . LYS A 1 206 ? -52.039 19.473 25.450 1.00 27.79 297 LYS A N 1
ATOM 1580 C CA . LYS A 1 206 ? -51.260 19.166 24.227 1.00 26.72 297 LYS A CA 1
ATOM 1581 C C . LYS A 1 206 ? -51.597 19.955 22.971 1.00 26.35 297 LYS A C 1
ATOM 1582 O O . LYS A 1 206 ? -50.695 20.463 22.315 1.00 25.73 297 LYS A O 1
ATOM 1588 N N . THR A 1 207 ? -52.878 20.028 22.615 1.00 24.98 298 THR A N 1
ATOM 1589 C CA . THR A 1 207 ? -53.251 20.616 21.332 1.00 24.66 298 THR A CA 1
ATOM 1590 C C . THR A 1 207 ? -52.976 22.090 21.378 1.00 24.75 298 THR A C 1
ATOM 1591 O O . THR A 1 207 ? -52.445 22.644 20.414 1.00 25.71 298 THR A O 1
ATOM 1595 N N . ASN A 1 208 ? -53.326 22.747 22.494 1.00 24.18 299 ASN A N 1
ATOM 1596 C CA . ASN A 1 208 ? -53.062 24.176 22.567 1.00 24.47 299 ASN A CA 1
ATOM 1597 C C . ASN A 1 208 ? -51.588 24.465 22.699 1.00 23.46 299 ASN A C 1
ATOM 1598 O O . ASN A 1 208 ? -51.107 25.511 22.245 1.00 23.20 299 ASN A O 1
ATOM 1603 N N . LEU A 1 209 ? -50.892 23.585 23.404 1.00 23.30 300 LEU A N 1
ATOM 1604 C CA . LEU A 1 209 ? -49.473 23.770 23.619 1.00 23.35 300 LEU A CA 1
ATOM 1605 C C . LEU A 1 209 ? -48.797 23.684 22.256 1.00 22.16 300 LEU A C 1
ATOM 1606 O O . LEU A 1 209 ? -48.069 24.576 21.886 1.00 22.64 300 LEU A O 1
ATOM 1611 N N . MET A 1 210 ? -49.055 22.625 21.509 1.00 21.66 301 MET A N 1
ATOM 1612 C CA . MET A 1 210 ? -48.535 22.555 20.117 1.00 21.55 301 MET A CA 1
ATOM 1613 C C . MET A 1 210 ? -48.915 23.748 19.218 1.00 21.57 301 MET A C 1
ATOM 1614 O O . MET A 1 210 ? -48.039 24.277 18.486 1.00 22.08 301 MET A O 1
ATOM 1619 N N . ALA A 1 211 ? -50.190 24.171 19.286 1.00 20.83 302 ALA A N 1
ATOM 1620 C CA . ALA A 1 211 ? -50.669 25.324 18.508 1.00 21.22 302 ALA A CA 1
ATOM 1621 C C . ALA A 1 211 ? -49.915 26.591 18.844 1.00 21.23 302 ALA A C 1
ATOM 1622 O O . ALA A 1 211 ? -49.587 27.370 17.954 1.00 22.27 302 ALA A O 1
ATOM 1624 N N . GLU A 1 212 ? -49.685 26.808 20.137 1.00 21.48 303 GLU A N 1
ATOM 1625 C CA . GLU A 1 212 ? -48.997 27.988 20.607 1.00 21.31 303 GLU A CA 1
ATOM 1626 C C . GLU A 1 212 ? -47.551 27.938 20.117 1.00 20.53 303 GLU A C 1
ATOM 1627 O O . GLU A 1 212 ? -47.015 28.963 19.640 1.00 20.25 303 GLU A O 1
ATOM 1633 N N . LEU A 1 213 ? -46.921 26.763 20.229 1.00 19.66 304 LEU A N 1
ATOM 1634 C CA . LEU A 1 213 ? -45.529 26.629 19.759 1.00 19.18 304 LEU A CA 1
ATOM 1635 C C . LEU A 1 213 ? -45.456 26.917 18.275 1.00 19.26 304 LEU A C 1
ATOM 1636 O O . LEU A 1 213 ? -44.491 27.495 17.801 1.00 18.19 304 LEU A O 1
ATOM 1641 N N . GLU A 1 214 ? -46.478 26.509 17.518 1.00 19.48 305 GLU A N 1
ATOM 1642 C CA . GLU A 1 214 ? -46.439 26.744 16.095 1.00 19.82 305 GLU A CA 1
ATOM 1643 C C . GLU A 1 214 ? -46.696 28.246 15.802 1.00 18.81 305 GLU A C 1
ATOM 1644 O O . GLU A 1 214 ? -46.000 28.855 14.969 1.00 17.44 305 GLU A O 1
ATOM 1650 N N . LYS A 1 215 ? -47.644 28.867 16.501 1.00 18.08 306 LYS A N 1
ATOM 1651 C CA . LYS A 1 215 ? -47.763 30.338 16.398 1.00 18.78 306 LYS A CA 1
ATOM 1652 C C . LYS A 1 215 ? -46.435 31.033 16.650 1.00 18.57 306 LYS A C 1
ATOM 1653 O O . LYS A 1 215 ? -46.031 31.924 15.892 1.00 19.27 306 LYS A O 1
ATOM 1659 N N . MET A 1 216 ? -45.736 30.608 17.692 1.00 18.83 307 MET A N 1
ATOM 1660 C CA . MET A 1 216 ? -44.440 31.241 18.040 1.00 18.42 307 MET A CA 1
ATOM 1661 C C . MET A 1 216 ? -43.419 31.064 16.910 1.00 16.91 307 MET A C 1
ATOM 1662 O O . MET A 1 216 ? -42.739 32.007 16.504 1.00 18.71 307 MET A O 1
ATOM 1667 N N . ASN A 1 217 ? -43.271 29.827 16.464 1.00 17.24 308 ASN A N 1
ATOM 1668 C CA . ASN A 1 217 ? -42.445 29.459 15.349 1.00 17.59 308 ASN A CA 1
ATOM 1669 C C . ASN A 1 217 ? -42.703 30.332 14.122 1.00 17.60 308 ASN A C 1
ATOM 1670 O O . ASN A 1 217 ? -41.767 30.839 13.492 1.00 18.18 308 ASN A O 1
ATOM 1675 N N . LYS A 1 218 ? -43.975 30.503 13.792 1.00 17.43 309 LYS A N 1
ATOM 1676 C CA . LYS A 1 218 ? -44.371 31.322 12.651 1.00 18.81 309 LYS A CA 1
ATOM 1677 C C . LYS A 1 218 ? -43.948 32.780 12.831 1.00 18.93 309 LYS A C 1
ATOM 1678 O O . LYS A 1 218 ? -43.447 33.408 11.913 1.00 18.78 309 LYS A O 1
ATOM 1684 N N . ILE A 1 219 ? -44.090 33.300 14.042 1.00 18.47 310 ILE A N 1
ATOM 1685 C CA . ILE A 1 219 ? -43.651 34.670 14.306 1.00 18.33 310 ILE A CA 1
ATOM 1686 C C . ILE A 1 219 ? -42.130 34.826 14.135 1.00 18.34 310 ILE A C 1
ATOM 1687 O O . ILE A 1 219 ? -41.649 35.823 13.539 1.00 18.18 310 ILE A O 1
ATOM 1692 N N . ILE A 1 220 ? -41.381 33.869 14.693 1.00 18.85 311 ILE A N 1
ATOM 1693 C CA . ILE A 1 220 ? -39.921 34.015 14.760 1.00 18.65 311 ILE A CA 1
ATOM 1694 C C . ILE A 1 220 ? -39.237 33.691 13.419 1.00 19.79 311 ILE A C 1
ATOM 1695 O O . ILE A 1 220 ? -38.277 34.373 13.035 1.00 20.36 311 ILE A O 1
ATOM 1700 N N . GLN A 1 221 ? -39.760 32.706 12.703 1.00 20.91 312 GLN A N 1
ATOM 1701 C CA . GLN A 1 221 ? -39.198 32.304 11.406 1.00 21.02 312 GLN A CA 1
ATOM 1702 C C . GLN A 1 221 ? -39.303 33.386 10.317 1.00 22.60 312 GLN A C 1
ATOM 1703 O O . GLN A 1 221 ? -38.599 33.323 9.303 1.00 22.27 312 GLN A O 1
ATOM 1709 N N . GLN A 1 222 ? -40.148 34.390 10.547 1.00 23.06 313 GLN A N 1
ATOM 1710 C CA . GLN A 1 222 ? -40.178 35.570 9.666 1.00 24.81 313 GLN A CA 1
ATOM 1711 C C . GLN A 1 222 ? -38.920 36.403 9.825 1.00 25.58 313 GLN A C 1
ATOM 1712 O O . GLN A 1 222 ? -38.545 37.144 8.913 1.00 26.81 313 GLN A O 1
ATOM 1718 N N . VAL A 1 223 ? -38.269 36.289 10.979 1.00 25.36 314 VAL A N 1
ATOM 1719 C CA . VAL A 1 223 ? -37.048 37.059 11.245 1.00 25.03 314 VAL A CA 1
ATOM 1720 C C . VAL A 1 223 ? -35.758 36.216 11.060 1.00 24.99 314 VAL A C 1
ATOM 1721 O O . VAL A 1 223 ? -34.715 36.717 10.587 1.00 24.62 314 VAL A O 1
ATOM 1725 N N . GLU A 1 224 ? -35.871 34.928 11.378 1.00 25.20 315 GLU A N 1
ATOM 1726 C CA . GLU A 1 224 ? -34.730 34.020 11.497 1.00 25.39 315 GLU A CA 1
ATOM 1727 C C . GLU A 1 224 ? -35.273 32.682 11.022 1.00 25.13 315 GLU A C 1
ATOM 1728 O O . GLU A 1 224 ? -35.950 31.980 11.753 1.00 25.18 315 GLU A O 1
ATOM 1734 N N . LYS A 1 225 ? -34.981 32.346 9.779 1.00 26.22 316 LYS A N 1
ATOM 1735 C CA . LYS A 1 225 ? -35.594 31.205 9.101 1.00 26.28 316 LYS A CA 1
ATOM 1736 C C . LYS A 1 225 ? -35.320 29.875 9.799 1.00 25.03 316 LYS A C 1
ATOM 1737 O O . LYS A 1 225 ? -36.173 29.034 9.876 1.00 23.64 316 LYS A O 1
ATOM 1743 N N . SER A 1 226 ? -34.115 29.705 10.329 1.00 25.17 317 SER A N 1
ATOM 1744 C CA . SER A 1 226 ? -33.713 28.475 11.021 1.00 24.14 317 SER A CA 1
ATOM 1745 C C . SER A 1 226 ? -34.091 28.471 12.536 1.00 22.78 317 SER A C 1
ATOM 1746 O O . SER A 1 226 ? -33.808 27.502 13.268 1.00 22.51 317 SER A O 1
ATOM 1749 N N . ALA A 1 227 ? -34.756 29.528 13.003 1.00 21.23 318 ALA A N 1
ATOM 1750 C CA . ALA A 1 227 ? -35.241 29.550 14.412 1.00 19.31 318 ALA A CA 1
ATOM 1751 C C . ALA A 1 227 ? -36.474 28.627 14.607 1.00 18.57 318 ALA A C 1
ATOM 1752 O O . ALA A 1 227 ? -37.156 28.281 13.632 1.00 17.09 318 ALA A O 1
ATOM 1754 N N . PRO A 1 228 ? -36.703 28.113 15.843 1.00 18.47 319 PRO A N 1
ATOM 1755 C CA . PRO A 1 228 ? -35.850 28.217 17.045 1.00 17.75 319 PRO A CA 1
ATOM 1756 C C . PRO A 1 228 ? -34.563 27.443 16.783 1.00 16.59 319 PRO A C 1
ATOM 1757 O O . PRO A 1 228 ? -34.578 26.317 16.231 1.00 17.87 319 PRO A O 1
ATOM 1761 N N . HIS A 1 229 ? -33.458 28.064 17.124 1.00 15.56 320 HIS A N 1
ATOM 1762 C CA . HIS A 1 229 ? -32.135 27.440 16.996 1.00 15.45 320 HIS A CA 1
ATOM 1763 C C . HIS A 1 229 ? -31.884 26.309 17.999 1.00 15.04 320 HIS A C 1
ATOM 1764 O O . HIS A 1 229 ? -31.162 25.344 17.691 1.00 13.69 320 HIS A O 1
ATOM 1771 N N . GLU A 1 230 ? -32.522 26.418 19.165 1.00 15.29 321 GLU A N 1
ATOM 1772 C CA . GLU A 1 230 ? -32.620 25.323 20.122 1.00 16.13 321 GLU A CA 1
ATOM 1773 C C . GLU A 1 230 ? -34.003 25.332 20.762 1.00 16.26 321 GLU A C 1
ATOM 1774 O O . GLU A 1 230 ? -34.609 26.392 20.947 1.00 13.96 321 GLU A O 1
ATOM 1780 N N . VAL A 1 231 ? -34.454 24.139 21.140 1.00 14.43 322 VAL A N 1
ATOM 1781 C CA . VAL A 1 231 ? -35.669 23.914 21.908 1.00 13.55 322 VAL A CA 1
ATOM 1782 C C . VAL A 1 231 ? -35.199 23.020 23.055 1.00 14.32 322 VAL A C 1
ATOM 1783 O O . VAL A 1 231 ? -34.899 21.831 22.865 1.00 13.77 322 VAL A O 1
ATOM 1787 N N . LEU A 1 232 ? -35.098 23.607 24.246 1.00 13.76 323 LEU A N 1
ATOM 1788 C CA . LEU A 1 232 ? -34.383 22.955 25.304 1.00 14.47 323 LEU A CA 1
ATOM 1789 C C . LEU A 1 232 ? -35.337 22.460 26.393 1.00 14.40 323 LEU A C 1
ATOM 1790 O O . LEU A 1 232 ? -36.078 23.226 27.005 1.00 14.12 323 LEU A O 1
ATOM 1795 N N . LEU A 1 233 ? -35.324 21.146 26.587 1.00 14.53 324 LEU A N 1
ATOM 1796 C CA . LEU A 1 233 ? -36.114 20.487 27.629 1.00 14.54 324 LEU A CA 1
ATOM 1797 C C . LEU A 1 233 ? -35.400 20.373 28.993 1.00 13.98 324 LEU A C 1
ATOM 1798 O O . LEU A 1 233 ? -34.259 19.944 29.073 1.00 16.05 324 LEU A O 1
ATOM 1803 N N . VAL A 1 234 ? -36.072 20.716 30.087 1.00 15.12 325 VAL A N 1
ATOM 1804 C CA . VAL A 1 234 ? -35.449 20.694 31.404 1.00 14.06 325 VAL A CA 1
ATOM 1805 C C . VAL A 1 234 ? -35.801 19.370 32.062 1.00 14.80 325 VAL A C 1
ATOM 1806 O O . VAL A 1 234 ? -36.959 18.967 32.146 1.00 14.69 325 VAL A O 1
ATOM 1810 N N . ILE A 1 235 ? -34.783 18.669 32.499 1.00 14.99 326 ILE A N 1
ATOM 1811 C CA . ILE A 1 235 ? -35.036 17.496 33.290 1.00 16.65 326 ILE A CA 1
ATOM 1812 C C . ILE A 1 235 ? -34.382 17.745 34.609 1.00 16.18 326 ILE A C 1
ATOM 1813 O O . ILE A 1 235 ? -33.185 18.020 34.648 1.00 17.18 326 ILE A O 1
ATOM 1818 N N . ASP A 1 236 ? -35.160 17.610 35.668 1.00 15.54 327 ASP A N 1
ATOM 1819 C CA . ASP A 1 236 ? -34.680 17.521 37.071 1.00 16.55 327 ASP A CA 1
ATOM 1820 C C . ASP A 1 236 ? -34.025 16.181 37.462 1.00 17.50 327 ASP A C 1
ATOM 1821 O O . ASP A 1 236 ? -34.721 15.149 37.701 1.00 16.80 327 ASP A O 1
ATOM 1826 N N . ALA A 1 237 ? -32.693 16.192 37.597 1.00 17.30 328 ALA A N 1
ATOM 1827 C CA . ALA A 1 237 ? -31.965 14.952 37.915 1.00 18.06 328 ALA A CA 1
ATOM 1828 C C . ALA A 1 237 ? -32.416 14.254 39.222 1.00 19.43 328 ALA A C 1
ATOM 1829 O O . ALA A 1 237 ? -32.312 13.003 39.352 1.00 19.82 328 ALA A O 1
ATOM 1831 N N . THR A 1 238 ? -32.893 15.031 40.192 1.00 20.46 329 THR A N 1
ATOM 1832 C CA . THR A 1 238 ? -33.348 14.416 41.446 1.00 21.56 329 THR A CA 1
ATOM 1833 C C . THR A 1 238 ? -34.550 13.487 41.261 1.00 22.81 329 THR A C 1
ATOM 1834 O O . THR A 1 238 ? -34.894 12.759 42.191 1.00 23.30 329 THR A O 1
ATOM 1838 N N . THR A 1 239 ? -35.170 13.504 40.081 1.00 23.12 330 THR A N 1
ATOM 1839 C CA . THR A 1 239 ? -36.322 12.644 39.811 1.00 23.96 330 THR A CA 1
ATOM 1840 C C . THR A 1 239 ? -35.921 11.321 39.234 1.00 23.96 330 THR A C 1
ATOM 1841 O O . THR A 1 239 ? -36.715 10.397 39.229 1.00 24.34 330 THR A O 1
ATOM 1845 N N . GLY A 1 240 ? -34.669 11.201 38.812 1.00 22.65 331 GLY A N 1
ATOM 1846 C CA . GLY A 1 240 ? -34.144 9.927 38.366 1.00 20.80 331 GLY A CA 1
ATOM 1847 C C . GLY A 1 240 ? -34.846 9.422 37.135 1.00 20.22 331 GLY A C 1
ATOM 1848 O O . GLY A 1 240 ? -35.272 10.193 36.294 1.00 18.49 331 GLY A O 1
ATOM 1849 N N . GLN A 1 241 ? -35.021 8.108 37.071 1.00 19.45 332 GLN A N 1
ATOM 1850 C CA . GLN A 1 241 ? -35.687 7.489 35.947 1.00 19.92 332 GLN A CA 1
ATOM 1851 C C . GLN A 1 241 ? -37.136 7.958 35.748 1.00 19.45 332 GLN A C 1
ATOM 1852 O O . GLN A 1 241 ? -37.629 7.916 34.623 1.00 21.06 332 GLN A O 1
ATOM 1858 N N . ASN A 1 242 ? -37.810 8.359 36.836 1.00 18.08 333 ASN A N 1
ATOM 1859 C CA . ASN A 1 242 ? -39.149 8.949 36.789 1.00 17.86 333 ASN A CA 1
ATOM 1860 C C . ASN A 1 242 ? -39.188 10.153 35.858 1.00 17.10 333 ASN A C 1
ATOM 1861 O O . ASN A 1 242 ? -40.102 10.278 35.078 1.00 18.14 333 ASN A O 1
ATOM 1866 N N . GLY A 1 243 ? -38.192 11.032 36.007 1.00 16.88 334 GLY A N 1
ATOM 1867 C CA . GLY A 1 243 ? -38.076 12.277 35.262 1.00 18.24 334 GLY A CA 1
ATOM 1868 C C . GLY A 1 243 ? -37.689 12.010 33.825 1.00 17.51 334 GLY A C 1
ATOM 1869 O O . GLY A 1 243 ? -38.156 12.685 32.925 1.00 18.19 334 GLY A O 1
ATOM 1870 N N . VAL A 1 244 ? -36.871 10.965 33.627 1.00 17.93 335 VAL A N 1
ATOM 1871 C CA . VAL A 1 244 ? -36.443 10.536 32.282 1.00 16.86 335 VAL A CA 1
ATOM 1872 C C . VAL A 1 244 ? -37.635 10.074 31.443 1.00 17.88 335 VAL A C 1
ATOM 1873 O O . VAL A 1 244 ? -37.783 10.474 30.252 1.00 18.41 335 VAL A O 1
ATOM 1877 N N . ILE A 1 245 ? -38.478 9.230 32.029 1.00 18.54 336 ILE A N 1
ATOM 1878 C CA . ILE A 1 245 ? -39.692 8.746 31.325 1.00 19.36 336 ILE A CA 1
ATOM 1879 C C . ILE A 1 245 ? -40.631 9.916 31.000 1.00 19.32 336 ILE A C 1
ATOM 1880 O O . ILE A 1 245 ? -41.137 10.041 29.887 1.00 20.14 336 ILE A O 1
ATOM 1885 N N . GLN A 1 246 ? -40.829 10.806 31.959 1.00 19.41 337 GLN A N 1
ATOM 1886 C CA . GLN A 1 246 ? -41.672 11.964 31.737 1.00 19.35 337 GLN A CA 1
ATOM 1887 C C . GLN A 1 246 ? -41.099 12.869 30.644 1.00 18.90 337 GLN A C 1
ATOM 1888 O O . GLN A 1 246 ? -41.873 13.395 29.835 1.00 17.00 337 GLN A O 1
ATOM 1894 N N . ALA A 1 247 ? -39.767 13.044 30.625 1.00 17.54 338 ALA A N 1
ATOM 1895 C CA . ALA A 1 247 ? -39.121 13.862 29.599 1.00 17.59 338 ALA A CA 1
ATOM 1896 C C . ALA A 1 247 ? -39.325 13.219 28.222 1.00 17.72 338 ALA A C 1
ATOM 1897 O O . ALA A 1 247 ? -39.613 13.916 27.282 1.00 16.39 338 ALA A O 1
ATOM 1899 N N . GLU A 1 248 ? -39.245 11.883 28.123 1.00 19.13 339 GLU A N 1
ATOM 1900 C CA . GLU A 1 248 ? -39.594 11.221 26.861 1.00 19.36 339 GLU A CA 1
ATOM 1901 C C . GLU A 1 248 ? -41.038 11.521 26.395 1.00 19.56 339 GLU A C 1
ATOM 1902 O O . GLU A 1 248 ? -41.299 11.700 25.209 1.00 18.15 339 GLU A O 1
ATOM 1908 N N . GLU A 1 249 ? -41.984 11.555 27.328 1.00 19.97 340 GLU A N 1
ATOM 1909 C CA . GLU A 1 249 ? -43.366 11.766 26.921 1.00 19.99 340 GLU A CA 1
ATOM 1910 C C . GLU A 1 249 ? -43.484 13.180 26.381 1.00 20.30 340 GLU A C 1
ATOM 1911 O O . GLU A 1 249 ? -44.234 13.437 25.454 1.00 18.74 340 GLU A O 1
ATOM 1917 N N . PHE A 1 250 ? -42.734 14.115 26.960 1.00 20.79 341 PHE A N 1
ATOM 1918 C CA . PHE A 1 250 ? -42.843 15.502 26.524 1.00 21.56 341 PHE A CA 1
ATOM 1919 C C . PHE A 1 250 ? -42.215 15.666 25.144 1.00 21.93 341 PHE A C 1
ATOM 1920 O O . PHE A 1 250 ? -42.629 16.503 24.376 1.00 20.50 341 PHE A O 1
ATOM 1928 N N . SER A 1 251 ? -41.178 14.879 24.856 1.00 22.22 342 SER A N 1
ATOM 1929 C CA . SER A 1 251 ? -40.537 14.940 23.552 1.00 24.59 342 SER A CA 1
ATOM 1930 C C . SER A 1 251 ? -41.486 14.705 22.368 1.00 25.29 342 SER A C 1
ATOM 1931 O O . SER A 1 251 ? -41.056 14.880 21.237 1.00 26.57 342 SER A O 1
ATOM 1934 N N . LYS A 1 252 ? -42.760 14.345 22.608 1.00 25.92 343 LYS A N 1
ATOM 1935 C CA . LYS A 1 252 ? -43.738 14.133 21.498 1.00 25.82 343 LYS A CA 1
ATOM 1936 C C . LYS A 1 252 ? -44.567 15.398 21.192 1.00 26.19 343 LYS A C 1
ATOM 1937 O O . LYS A 1 252 ? -45.309 15.486 20.201 1.00 26.05 343 LYS A O 1
ATOM 1943 N N . VAL A 1 253 ? -44.435 16.376 22.065 1.00 25.42 344 VAL A N 1
ATOM 1944 C CA . VAL A 1 253 ? -45.252 17.568 22.043 1.00 25.54 344 VAL A CA 1
ATOM 1945 C C . VAL A 1 253 ? -44.424 18.669 21.368 1.00 25.49 344 VAL A C 1
ATOM 1946 O O . VAL A 1 253 ? -44.962 19.607 20.794 1.00 23.93 344 VAL A O 1
ATOM 1950 N N . ALA A 1 254 ? -43.096 18.534 21.456 1.00 25.17 345 ALA A N 1
ATOM 1951 C CA . ALA A 1 254 ? -42.192 19.575 21.003 1.00 24.44 345 ALA A CA 1
ATOM 1952 C C . ALA A 1 254 ? -41.034 18.890 20.350 1.00 23.87 345 ALA A C 1
ATOM 1953 O O . ALA A 1 254 ? -40.666 17.763 20.724 1.00 23.82 345 ALA A O 1
ATOM 1955 N N . ASP A 1 255 ? -40.482 19.548 19.347 1.00 22.83 346 ASP A N 1
ATOM 1956 C CA . ASP A 1 255 ? -39.318 19.030 18.665 1.00 22.23 346 ASP A CA 1
ATOM 1957 C C . ASP A 1 255 ? -38.067 19.533 19.391 1.00 20.30 346 ASP A C 1
ATOM 1958 O O . ASP A 1 255 ? -37.521 20.592 19.081 1.00 19.28 346 ASP A O 1
ATOM 1963 N N . VAL A 1 256 ? -37.646 18.727 20.361 1.00 17.32 347 VAL A N 1
ATOM 1964 C CA . VAL A 1 256 ? -36.653 19.084 21.368 1.00 15.14 347 VAL A CA 1
ATOM 1965 C C . VAL A 1 256 ? -35.304 18.872 20.714 1.00 15.41 347 VAL A C 1
ATOM 1966 O O . VAL A 1 256 ? -35.113 17.841 20.058 1.00 13.43 347 VAL A O 1
ATOM 1970 N N . SER A 1 257 ? -34.392 19.837 20.838 1.00 13.80 348 SER A N 1
ATOM 1971 C CA . SER A 1 257 ? -33.041 19.723 20.198 1.00 13.76 348 SER A CA 1
ATOM 1972 C C . SER A 1 257 ? -31.992 19.401 21.232 1.00 14.74 348 SER A C 1
ATOM 1973 O O . SER A 1 257 ? -30.906 18.967 20.867 1.00 15.88 348 SER A O 1
ATOM 1976 N N . GLY A 1 258 ? -32.313 19.573 22.528 1.00 12.72 349 GLY A N 1
ATOM 1977 C CA . GLY A 1 258 ? -31.368 19.298 23.566 1.00 13.01 349 GLY A CA 1
ATOM 1978 C C . GLY A 1 258 ? -31.985 19.357 24.955 1.00 12.14 349 GLY A C 1
ATOM 1979 O O . GLY A 1 258 ? -33.140 19.745 25.136 1.00 13.22 349 GLY A O 1
ATOM 1980 N N . ILE A 1 259 ? -31.190 18.991 25.933 1.00 12.06 350 ILE A N 1
ATOM 1981 C CA . ILE A 1 259 ? -31.619 18.859 27.335 1.00 13.39 350 ILE A CA 1
ATOM 1982 C C . ILE A 1 259 ? -30.749 19.744 28.267 1.00 13.61 350 ILE A C 1
ATOM 1983 O O . ILE A 1 259 ? -29.531 19.862 28.098 1.00 12.19 350 ILE A O 1
ATOM 1988 N N . ILE A 1 260 ? -31.397 20.299 29.280 1.00 14.50 351 ILE A N 1
ATOM 1989 C CA . ILE A 1 260 ? -30.772 20.965 30.397 1.00 13.88 351 ILE A CA 1
ATOM 1990 C C . ILE A 1 260 ? -31.075 20.084 31.613 1.00 15.16 351 ILE A C 1
ATOM 1991 O O . ILE A 1 260 ? -32.205 19.984 32.000 1.00 17.13 351 ILE A O 1
ATOM 1996 N N . LEU A 1 261 ? -30.048 19.470 32.184 1.00 14.33 352 LEU A N 1
ATOM 1997 C CA . LEU A 1 261 ? -30.128 18.559 33.325 1.00 14.60 352 LEU A CA 1
ATOM 1998 C C . LEU A 1 261 ? -29.828 19.379 34.582 1.00 14.42 352 LEU A C 1
ATOM 1999 O O . LEU A 1 261 ? -28.726 19.805 34.764 1.00 13.38 352 LEU A O 1
ATOM 2004 N N . THR A 1 262 ? -30.826 19.595 35.428 1.00 16.08 353 THR A N 1
ATOM 2005 C CA . THR A 1 262 ? -30.691 20.438 36.602 1.00 17.43 353 THR A CA 1
ATOM 2006 C C . THR A 1 262 ? -30.572 19.607 37.834 1.00 18.15 353 THR A C 1
ATOM 2007 O O . THR A 1 262 ? -30.882 18.390 37.819 1.00 19.24 353 THR A O 1
ATOM 2011 N N . LYS A 1 263 ? -30.105 20.261 38.907 1.00 19.91 354 LYS A N 1
ATOM 2012 C CA . LYS A 1 263 ? -30.073 19.666 40.247 1.00 21.42 354 LYS A CA 1
ATOM 2013 C C . LYS A 1 263 ? -29.204 18.465 40.370 1.00 21.78 354 LYS A C 1
ATOM 2014 O O . LYS A 1 263 ? -29.412 17.646 41.261 1.00 22.68 354 LYS A O 1
ATOM 2020 N N . MET A 1 264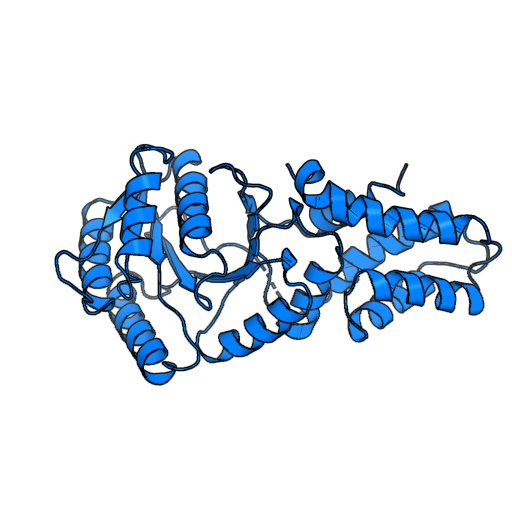 ? -28.190 18.367 39.514 1.00 22.96 355 MET A N 1
ATOM 2021 C CA . MET A 1 264 ? -27.270 17.247 39.615 1.00 23.46 355 MET A CA 1
ATOM 2022 C C . MET A 1 264 ? -26.691 17.132 41.016 1.00 24.00 355 MET A C 1
ATOM 2023 O O . MET A 1 264 ? -26.574 16.039 41.545 1.00 23.55 355 MET A O 1
ATOM 2028 N N . ASP A 1 265 ? -26.318 18.274 41.600 1.00 24.70 356 ASP A N 1
ATOM 2029 C CA . ASP A 1 265 ? -25.753 18.356 42.961 1.00 25.42 356 ASP A CA 1
ATOM 2030 C C . ASP A 1 265 ? -26.557 17.642 44.058 1.00 25.62 356 ASP A C 1
ATOM 2031 O O . ASP A 1 265 ? -25.981 17.228 45.087 1.00 27.15 356 ASP A O 1
ATOM 2036 N N . SER A 1 266 ? -27.864 17.509 43.839 1.00 25.38 357 SER A N 1
ATOM 2037 C CA . SER A 1 266 ? -28.810 16.984 44.824 1.00 25.86 357 SER A CA 1
ATOM 2038 C C . SER A 1 266 ? -29.115 15.506 44.541 1.00 25.52 357 SER A C 1
ATOM 2039 O O . SER A 1 266 ? -29.855 14.849 45.287 1.00 24.74 357 SER A O 1
ATOM 2042 N N . THR A 1 267 ? -28.511 14.998 43.467 1.00 25.62 358 THR A N 1
ATOM 2043 C CA . THR A 1 267 ? -28.750 13.667 42.930 1.00 25.24 358 THR A CA 1
ATOM 2044 C C . THR A 1 267 ? -27.651 12.686 43.389 1.00 24.55 358 THR A C 1
ATOM 2045 O O . THR A 1 267 ? -26.455 12.954 43.199 1.00 22.81 358 THR A O 1
ATOM 2049 N N . SER A 1 268 ? -28.082 11.561 43.962 1.00 24.00 359 SER A N 1
ATOM 2050 C CA . SER A 1 268 ? -27.171 10.498 44.408 1.00 24.54 359 SER A CA 1
ATOM 2051 C C . SER A 1 268 ? -26.940 9.389 43.384 1.00 23.48 359 SER A C 1
ATOM 2052 O O . SER A 1 268 ? -26.041 8.603 43.553 1.00 21.97 359 SER A O 1
ATOM 2055 N N . LYS A 1 269 ? -27.727 9.348 42.306 1.00 22.96 360 LYS A N 1
ATOM 2056 C CA . LYS A 1 269 ? -27.573 8.281 41.316 1.00 23.60 360 LYS A CA 1
ATOM 2057 C C . LYS A 1 269 ? -27.092 8.776 39.970 1.00 22.69 360 LYS A C 1
ATOM 2058 O O . LYS A 1 269 ? -27.899 9.243 39.136 1.00 22.98 360 LYS A O 1
ATOM 2064 N N . GLY A 1 270 ? -25.792 8.625 39.724 1.00 20.71 361 GLY A N 1
ATOM 2065 C CA . GLY A 1 270 ? -25.173 9.226 38.538 1.00 19.34 361 GLY A CA 1
ATOM 2066 C C . GLY A 1 270 ? -25.358 8.530 37.203 1.00 18.60 361 GLY A C 1
ATOM 2067 O O . GLY A 1 270 ? -24.760 8.922 36.210 1.00 19.13 361 GLY A O 1
ATOM 2068 N N . GLY A 1 271 ? -26.170 7.479 37.149 1.00 18.12 362 GLY A N 1
ATOM 2069 C CA . GLY A 1 271 ? -26.408 6.841 35.866 1.00 16.32 362 GLY A CA 1
ATOM 2070 C C . GLY A 1 271 ? -27.395 7.628 35.010 1.00 16.27 362 GLY A C 1
ATOM 2071 O O . GLY A 1 271 ? -27.626 7.303 33.826 1.00 15.14 362 GLY A O 1
ATOM 2072 N N . ILE A 1 272 ? -28.000 8.656 35.586 1.00 15.21 363 ILE A N 1
ATOM 2073 C CA . ILE A 1 272 ? -29.082 9.350 34.861 1.00 14.95 363 ILE A CA 1
ATOM 2074 C C . ILE A 1 272 ? -28.648 9.971 33.509 1.00 14.62 363 ILE A C 1
ATOM 2075 O O . ILE A 1 272 ? -29.437 10.059 32.579 1.00 14.05 363 ILE A O 1
ATOM 2080 N N . GLY A 1 273 ? -27.393 10.394 33.383 1.00 13.93 364 GLY A N 1
ATOM 2081 C CA . GLY A 1 273 ? -26.964 10.948 32.107 1.00 13.52 364 GLY A CA 1
ATOM 2082 C C . GLY A 1 273 ? -27.094 9.912 31.006 1.00 14.82 364 GLY A C 1
ATOM 2083 O O . GLY A 1 273 ? -27.436 10.248 29.873 1.00 13.29 364 GLY A O 1
ATOM 2084 N N . LEU A 1 274 ? -26.773 8.655 31.362 1.00 13.09 365 LEU A N 1
ATOM 2085 C CA . LEU A 1 274 ? -26.815 7.540 30.446 1.00 14.33 365 LEU A CA 1
ATOM 2086 C C . LEU A 1 274 ? -28.227 7.069 30.203 1.00 13.48 365 LEU A C 1
ATOM 2087 O O . LEU A 1 274 ? -28.535 6.626 29.124 1.00 14.03 365 LEU A O 1
ATOM 2092 N N . ALA A 1 275 ? -29.055 7.103 31.232 1.00 13.15 366 ALA A N 1
ATOM 2093 C CA . ALA A 1 275 ? -30.463 6.790 31.098 1.00 13.04 366 ALA A CA 1
ATOM 2094 C C . ALA A 1 275 ? -31.078 7.755 30.079 1.00 13.21 366 ALA A C 1
ATOM 2095 O O . ALA A 1 275 ? -31.864 7.334 29.250 1.00 12.08 366 ALA A O 1
ATOM 2097 N N . ILE A 1 276 ? -30.718 9.050 30.146 1.00 13.48 367 ILE A N 1
ATOM 2098 C CA . ILE A 1 276 ? -31.236 10.049 29.214 1.00 13.79 367 ILE A CA 1
ATOM 2099 C C . ILE A 1 276 ? -30.826 9.705 27.762 1.00 14.95 367 ILE A C 1
ATOM 2100 O O . ILE A 1 276 ? -31.652 9.637 26.852 1.00 13.15 367 ILE A O 1
ATOM 2105 N N . LYS A 1 277 ? -29.531 9.514 27.567 1.00 15.68 368 LYS A N 1
ATOM 2106 C CA . LYS A 1 277 ? -28.981 9.127 26.274 1.00 15.84 368 LYS A CA 1
ATOM 2107 C C . LYS A 1 277 ? -29.745 7.899 25.710 1.00 14.93 368 LYS A C 1
ATOM 2108 O O . LYS A 1 277 ? -30.131 7.913 24.552 1.00 13.93 368 LYS A O 1
ATOM 2114 N N . GLU A 1 278 ? -29.983 6.875 26.537 1.00 13.32 369 GLU A N 1
ATOM 2115 C CA . GLU A 1 278 ? -30.672 5.651 26.060 1.00 15.46 369 GLU A CA 1
ATOM 2116 C C . GLU A 1 278 ? -32.147 5.910 25.729 1.00 15.07 369 GLU A C 1
ATOM 2117 O O . GLU A 1 278 ? -32.584 5.636 24.614 1.00 15.90 369 GLU A O 1
ATOM 2123 N N . LEU A 1 279 ? -32.910 6.433 26.686 1.00 13.30 370 LEU A N 1
ATOM 2124 C CA . LEU A 1 279 ? -34.325 6.582 26.465 1.00 14.15 370 LEU A CA 1
ATOM 2125 C C . LEU A 1 279 ? -34.699 7.676 25.454 1.00 14.28 370 LEU A C 1
ATOM 2126 O O . LEU A 1 279 ? -35.577 7.432 24.661 1.00 13.61 370 LEU A O 1
ATOM 2131 N N . LEU A 1 280 ? -34.065 8.855 25.512 1.00 13.29 371 LEU A N 1
ATOM 2132 C CA . LEU A 1 280 ? -34.445 10.026 24.701 1.00 15.05 371 LEU A CA 1
ATOM 2133 C C . LEU A 1 280 ? -33.651 10.158 23.455 1.00 15.22 371 LEU A C 1
ATOM 2134 O O . LEU A 1 280 ? -34.185 10.612 22.479 1.00 16.53 371 LEU A O 1
ATOM 2139 N N . ASN A 1 281 ? -32.384 9.750 23.500 1.00 15.94 372 ASN A N 1
ATOM 2140 C CA . ASN A 1 281 ? -31.443 9.911 22.409 1.00 16.43 372 ASN A CA 1
ATOM 2141 C C . ASN A 1 281 ? -31.328 11.366 21.983 1.00 16.65 372 ASN A C 1
ATOM 2142 O O . ASN A 1 281 ? -31.322 11.680 20.764 1.00 14.69 372 ASN A O 1
ATOM 2147 N N . ILE A 1 282 ? -31.304 12.251 22.982 1.00 15.55 373 ILE A N 1
ATOM 2148 C CA . ILE A 1 282 ? -31.197 13.686 22.747 1.00 15.93 373 ILE A CA 1
ATOM 2149 C C . ILE A 1 282 ? -30.014 14.158 23.601 1.00 15.57 373 ILE A C 1
ATOM 2150 O O . ILE A 1 282 ? -29.906 13.734 24.736 1.00 14.91 373 ILE A O 1
ATOM 2155 N N . PRO A 1 283 ? -29.137 15.032 23.060 1.00 17.06 374 PRO A N 1
ATOM 2156 C CA . PRO A 1 283 ? -27.984 15.430 23.865 1.00 16.26 374 PRO A CA 1
ATOM 2157 C C . PRO A 1 283 ? -28.339 16.299 25.038 1.00 15.85 374 PRO A C 1
ATOM 2158 O O . PRO A 1 283 ? -29.170 17.239 24.937 1.00 15.29 374 PRO A O 1
ATOM 2162 N N . ILE A 1 284 ? -27.640 16.044 26.136 1.00 13.66 375 ILE A N 1
ATOM 2163 C CA . ILE A 1 284 ? -27.652 16.956 27.242 1.00 13.29 375 ILE A CA 1
ATOM 2164 C C . ILE A 1 284 ? -26.693 18.082 26.803 1.00 13.50 375 ILE A C 1
ATOM 2165 O O . ILE A 1 284 ? -25.586 17.789 26.347 1.00 13.15 375 ILE A O 1
ATOM 2170 N N . LYS A 1 285 ? -27.113 19.350 26.955 1.00 12.99 376 LYS A N 1
ATOM 2171 C CA . LYS A 1 285 ? -26.304 20.479 26.484 1.00 14.10 376 LYS A CA 1
ATOM 2172 C C . LYS A 1 285 ? -25.854 21.448 27.568 1.00 14.65 376 LYS A C 1
ATOM 2173 O O . LYS A 1 285 ? -24.844 22.142 27.398 1.00 15.27 376 LYS A O 1
ATOM 2179 N N . MET A 1 286 ? -26.598 21.516 28.658 1.00 14.53 377 MET A N 1
ATOM 2180 C CA . MET A 1 286 ? -26.225 22.373 29.777 1.00 15.95 377 MET A CA 1
ATOM 2181 C C . MET A 1 286 ? -26.554 21.542 30.989 1.00 15.81 377 MET A C 1
ATOM 2182 O O . MET A 1 286 ? -27.491 20.754 30.966 1.00 15.52 377 MET A O 1
ATOM 2187 N N . ILE A 1 287 ? -25.772 21.712 32.035 1.00 15.76 378 ILE A N 1
ATOM 2188 C CA . ILE A 1 287 ? -26.012 21.027 33.295 1.00 16.64 378 ILE A CA 1
ATOM 2189 C C . ILE A 1 287 ? -25.979 22.025 34.469 1.00 18.00 378 ILE A C 1
ATOM 2190 O O . ILE A 1 287 ? -25.038 22.801 34.599 1.00 19.45 378 ILE A O 1
ATOM 2195 N N . GLY A 1 288 ? -27.013 21.965 35.306 1.00 19.87 379 GLY A N 1
ATOM 2196 C CA . GLY A 1 288 ? -27.160 22.798 36.518 1.00 23.14 379 GLY A CA 1
ATOM 2197 C C . GLY A 1 288 ? -26.361 22.215 37.677 1.00 25.42 379 GLY A C 1
ATOM 2198 O O . GLY A 1 288 ? -26.544 21.034 38.067 1.00 25.90 379 GLY A O 1
ATOM 2199 N N . VAL A 1 289 ? -25.473 23.033 38.233 1.00 26.51 380 VAL A N 1
ATOM 2200 C CA . VAL A 1 289 ? -24.478 22.545 39.205 1.00 28.89 380 VAL A CA 1
ATOM 2201 C C . VAL A 1 289 ? -24.813 22.974 40.658 1.00 29.19 380 VAL A C 1
ATOM 2202 O O . VAL A 1 289 ? -24.176 22.531 41.633 1.00 30.10 380 VAL A O 1
ATOM 2206 N N . GLY A 1 290 ? -25.832 23.817 40.789 1.00 29.60 381 GLY A N 1
ATOM 2207 C CA . GLY A 1 290 ? -26.198 24.388 42.080 1.00 29.35 381 GLY A CA 1
ATOM 2208 C C . GLY A 1 290 ? -27.294 25.445 41.994 1.00 30.36 381 GLY A C 1
ATOM 2209 O O . GLY A 1 290 ? -27.950 25.590 40.956 1.00 28.82 381 GLY A O 1
ATOM 2210 N N . GLU A 1 291 ? -27.502 26.166 43.114 1.00 29.99 382 GLU A N 1
ATOM 2211 C CA . GLU A 1 291 ? -28.606 27.088 43.240 1.00 31.85 382 GLU A CA 1
ATOM 2212 C C . GLU A 1 291 ? -28.260 28.538 42.844 1.00 31.29 382 GLU A C 1
ATOM 2213 O O . GLU A 1 291 ? -29.167 29.332 42.646 1.00 32.02 382 GLU A O 1
ATOM 2219 N N . LYS A 1 292 ? -26.976 28.892 42.747 1.00 30.99 383 LYS A N 1
ATOM 2220 C CA . LYS A 1 292 ? -26.606 30.271 42.349 1.00 30.17 383 LYS A CA 1
ATOM 2221 C C . LYS A 1 292 ? -26.836 30.541 40.866 1.00 29.34 383 LYS A C 1
ATOM 2222 O O . LYS A 1 292 ? -26.847 29.626 40.024 1.00 28.59 383 LYS A O 1
ATOM 2228 N N . VAL A 1 293 ? -26.989 31.816 40.534 1.00 27.57 384 VAL A N 1
ATOM 2229 C CA . VAL A 1 293 ? -27.331 32.191 39.167 1.00 26.41 384 VAL A CA 1
ATOM 2230 C C . VAL A 1 293 ? -26.300 31.737 38.125 1.00 25.27 384 VAL A C 1
ATOM 2231 O O . VAL A 1 293 ? -26.622 31.580 36.945 1.00 26.15 384 VAL A O 1
ATOM 2235 N N . ASP A 1 294 ? -25.062 31.518 38.561 1.00 24.76 385 ASP A N 1
ATOM 2236 C CA . ASP A 1 294 ? -23.976 31.140 37.666 1.00 24.52 385 ASP A CA 1
ATOM 2237 C C . ASP A 1 294 ? -23.681 29.630 37.728 1.00 23.42 385 ASP A C 1
ATOM 2238 O O . ASP A 1 294 ? -22.708 29.158 37.150 1.00 22.17 385 ASP A O 1
ATOM 2243 N N . ASP A 1 295 ? -24.559 28.870 38.385 1.00 23.03 386 ASP A N 1
ATOM 2244 C CA . ASP A 1 295 ? -24.330 27.416 38.516 1.00 23.18 386 ASP A CA 1
ATOM 2245 C C . ASP A 1 295 ? -24.912 26.632 37.325 1.00 22.22 386 ASP A C 1
ATOM 2246 O O . ASP A 1 295 ? -25.762 25.775 37.500 1.00 21.52 386 ASP A O 1
ATOM 2251 N N . LEU A 1 296 ? -24.465 26.992 36.130 1.00 22.91 387 LEU A N 1
ATOM 2252 C CA . LEU A 1 296 ? -24.900 26.377 34.887 1.00 24.02 387 LEU A CA 1
ATOM 2253 C C . LEU A 1 296 ? -23.704 26.313 33.967 1.00 24.92 387 LEU A C 1
ATOM 2254 O O . LEU A 1 296 ? -23.008 27.324 33.772 1.00 26.68 387 LEU A O 1
ATOM 2259 N N . LEU A 1 297 ? -23.460 25.135 33.403 1.00 23.88 388 LEU A N 1
ATOM 2260 C CA . LEU A 1 297 ? -22.276 24.916 32.601 1.00 23.06 388 LEU A CA 1
ATOM 2261 C C . LEU A 1 297 ? -22.702 24.264 31.329 1.00 22.20 388 LEU A C 1
ATOM 2262 O O . LEU A 1 297 ? -23.748 23.618 31.295 1.00 21.98 388 LEU A O 1
ATOM 2267 N N . ALA A 1 298 ? -21.900 24.429 30.283 1.00 20.75 389 ALA A N 1
ATOM 2268 C CA . ALA A 1 298 ? -22.060 23.600 29.125 1.00 19.61 389 ALA A CA 1
ATOM 2269 C C . ALA A 1 298 ? -21.762 22.178 29.555 1.00 18.82 389 ALA A C 1
ATOM 2270 O O . ALA A 1 298 ? -20.796 21.944 30.268 1.00 16.93 389 ALA A O 1
ATOM 2272 N N . PHE A 1 299 ? -22.570 21.232 29.078 1.00 16.64 390 PHE A N 1
ATOM 2273 C CA . PHE A 1 299 ? -22.361 19.851 29.364 1.00 15.96 390 PHE A CA 1
ATOM 2274 C C . PHE A 1 299 ? -21.171 19.263 28.613 1.00 16.88 390 PHE A C 1
ATOM 2275 O O . PHE A 1 299 ? -20.951 19.521 27.420 1.00 18.57 390 PHE A O 1
ATOM 2283 N N . ASP A 1 300 ? -20.427 18.441 29.329 1.00 15.77 391 ASP A N 1
ATOM 2284 C CA . ASP A 1 300 ? -19.244 17.821 28.808 1.00 15.54 391 ASP A CA 1
ATOM 2285 C C . ASP A 1 300 ? -19.299 16.420 29.395 1.00 14.94 391 ASP A C 1
ATOM 2286 O O . ASP A 1 300 ? -19.155 16.198 30.615 1.00 13.19 391 ASP A O 1
ATOM 2291 N N . ILE A 1 301 ? -19.530 15.458 28.515 1.00 15.65 392 ILE A N 1
ATOM 2292 C CA . ILE A 1 301 ? -19.704 14.080 28.957 1.00 15.83 392 ILE A CA 1
ATOM 2293 C C . ILE A 1 301 ? -18.446 13.515 29.615 1.00 15.95 392 ILE A C 1
ATOM 2294 O O . ILE A 1 301 ? -18.580 12.759 30.592 1.00 14.88 392 ILE A O 1
ATOM 2299 N N . ASP A 1 302 ? -17.247 13.860 29.120 1.00 15.41 393 ASP A N 1
ATOM 2300 C CA . ASP A 1 302 ? -16.023 13.349 29.788 1.00 15.65 393 ASP A CA 1
ATOM 2301 C C . ASP A 1 302 ? -15.900 13.877 31.232 1.00 14.19 393 ASP A C 1
ATOM 2302 O O . ASP A 1 302 ? -15.497 13.153 32.149 1.00 15.02 393 ASP A O 1
ATOM 2307 N N . GLN A 1 303 ? -16.278 15.121 31.434 1.00 14.91 394 GLN A N 1
ATOM 2308 C CA . GLN A 1 303 ? -16.230 15.725 32.748 1.00 15.24 394 GLN A CA 1
ATOM 2309 C C . GLN A 1 303 ? -17.265 15.108 33.682 1.00 14.99 394 GLN A C 1
ATOM 2310 O O . GLN A 1 303 ? -16.994 14.876 34.851 1.00 15.39 394 GLN A O 1
ATOM 2316 N N . TYR A 1 304 ? -18.473 14.901 33.170 1.00 15.14 395 TYR A N 1
ATOM 2317 C CA . TYR A 1 304 ? -19.506 14.238 33.930 1.00 16.02 395 TYR A CA 1
ATOM 2318 C C . TYR A 1 304 ? -18.970 12.877 34.404 1.00 15.57 395 TYR A C 1
ATOM 2319 O O . TYR A 1 304 ? -19.010 12.565 35.600 1.00 14.69 395 TYR A O 1
ATOM 2328 N N . ILE A 1 305 ? -18.407 12.101 33.475 1.00 15.59 396 ILE A N 1
ATOM 2329 C CA . ILE A 1 305 ? -17.901 10.752 33.821 1.00 16.44 396 ILE A CA 1
ATOM 2330 C C . ILE A 1 305 ? -16.699 10.774 34.794 1.00 16.32 396 ILE A C 1
ATOM 2331 O O . ILE A 1 305 ? -16.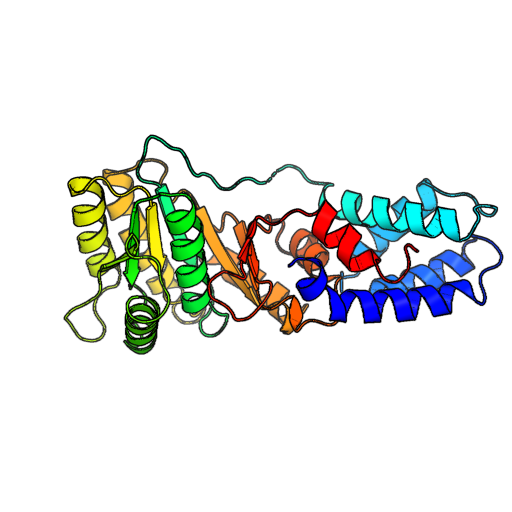644 10.017 35.754 1.00 16.01 396 ILE A O 1
ATOM 2336 N N . VAL A 1 306 ? -15.719 11.632 34.515 1.00 18.13 397 VAL A N 1
ATOM 2337 C CA . VAL A 1 306 ? -14.522 11.744 35.381 1.00 18.18 397 VAL A CA 1
ATOM 2338 C C . VAL A 1 306 ? -14.878 12.180 36.818 1.00 17.99 397 VAL A C 1
ATOM 2339 O O . VAL A 1 306 ? -14.386 11.609 37.795 1.00 17.40 397 VAL A O 1
ATOM 2343 N N . HIS A 1 307 ? -15.751 13.169 36.960 1.00 18.11 398 HIS A N 1
ATOM 2344 C CA . HIS A 1 307 ? -16.165 13.612 38.298 1.00 19.09 398 HIS A CA 1
ATOM 2345 C C . HIS A 1 307 ? -17.097 12.594 39.006 1.00 19.20 398 HIS A C 1
ATOM 2346 O O . HIS A 1 307 ? -17.050 12.422 40.245 1.00 18.56 398 HIS A O 1
ATOM 2353 N N . LEU A 1 308 ? -17.902 11.886 38.229 1.00 19.14 399 LEU A N 1
ATOM 2354 C CA . LEU A 1 308 ? -18.717 10.762 38.770 1.00 18.73 399 LEU A CA 1
ATOM 2355 C C . LEU A 1 308 ? -17.806 9.691 39.316 1.00 19.88 399 LEU A C 1
ATOM 2356 O O . LEU A 1 308 ? -18.116 9.063 40.334 1.00 20.04 399 LEU A O 1
ATOM 2361 N N . SER A 1 309 ? -16.670 9.530 38.646 1.00 19.55 400 SER A N 1
ATOM 2362 C CA . SER A 1 309 ? -15.695 8.492 38.952 1.00 20.94 400 SER A CA 1
ATOM 2363 C C . SER A 1 309 ? -14.623 8.882 39.973 1.00 21.21 400 SER A C 1
ATOM 2364 O O . SER A 1 309 ? -13.800 8.046 40.316 1.00 19.75 400 SER A O 1
ATOM 2367 N N . SER A 1 310 ? -14.668 10.128 40.459 1.00 21.10 401 SER A N 1
ATOM 2368 C CA . SER A 1 310 ? -13.572 10.731 41.206 1.00 22.30 401 SER A CA 1
ATOM 2369 C C . SER A 1 310 ? -13.266 10.012 42.501 1.00 23.59 401 SER A C 1
ATOM 2370 O O . SER A 1 310 ? -12.087 9.936 42.900 1.00 22.49 401 SER A O 1
ATOM 2373 N N . GLY A 1 311 ? -14.309 9.444 43.105 1.00 23.97 402 GLY A N 1
ATOM 2374 C CA . GLY A 1 311 ? -14.188 8.741 44.374 1.00 26.67 402 GLY A CA 1
ATOM 2375 C C . GLY A 1 311 ? -13.410 7.439 44.298 1.00 28.65 402 GLY A C 1
ATOM 2376 O O . GLY A 1 311 ? -12.898 6.969 45.313 1.00 29.77 402 GLY A O 1
ATOM 2377 N N . PHE A 1 312 ? -13.304 6.832 43.121 1.00 29.62 403 PHE A N 1
ATOM 2378 C CA . PHE A 1 312 ? -12.552 5.574 43.039 1.00 30.68 403 PHE A CA 1
ATOM 2379 C C . PHE A 1 312 ? -11.302 5.639 42.165 1.00 33.01 403 PHE A C 1
ATOM 2380 O O . PHE A 1 312 ? -10.606 4.630 41.974 1.00 32.82 403 PHE A O 1
ATOM 2388 N N . MET A 1 313 ? -11.009 6.834 41.667 1.00 35.35 404 MET A N 1
ATOM 2389 C CA . MET A 1 313 ? -9.943 7.020 40.698 1.00 38.85 404 MET A CA 1
ATOM 2390 C C . MET A 1 313 ? -8.706 7.657 41.312 1.00 41.27 404 MET A C 1
ATOM 2391 O O . MET A 1 313 ? -7.952 8.346 40.613 1.00 42.35 404 MET A O 1
ATOM 2396 N N . GLN A 1 314 ? -8.503 7.444 42.612 1.00 43.79 405 GLN A N 1
ATOM 2397 C CA . GLN A 1 314 ? -7.267 7.874 43.271 1.00 46.21 405 GLN A CA 1
ATOM 2398 C C . GLN A 1 314 ? -6.966 6.904 44.390 1.00 46.83 405 GLN A C 1
ATOM 2399 O O . GLN A 1 314 ? -6.003 6.126 44.303 1.00 47.66 405 GLN A O 1
#

Foldseek 3Di:
DLLLLQVQQLVLLLVLLVVLLVPQDWPDPVSLVSVLVSLVQLVLDDVLSVQLSVQLVVQDGRPDRSLVSLVSSLVSLLCLLVPDDDAAQPADQPDAAEEEEDAAPPLQRLLVLLLVQQVVVVVVFQEEEQALALVDCVSVVVNVCCQVPPHDPSYYYFYDPDHSDQSLVSLLVRLVVCQVVVGRYYYYYYHDDPVCLVVRLVSVVSSVVNNCVRPVCPNSFYEYEFECQCRVVSLVRSQVVCVSDVGQEYEYEDSSVHNRLSRLSSNCVRPVHYHFKYARDDHSNRIGGDDSSSSSCSSNVSPND

InterPro domains:
  IPR000897 Signal recognition particle, SRP54 subunit, GTPase domain [PF00448] (186-388)
  IPR000897 Signal recognition particle, SRP54 subunit, GTPase domain [SM00962] (185-390)
  IPR003593 AAA+ ATPase domain [SM00382] (184-341)
  IPR004390 Signal-recognition particle receptor FtsY [MF_00920] (111-390)
  IPR004390 Signal-recognition particle receptor FtsY [TIGR00064] (112-388)
  IPR013822 Signal recognition particle SRP54, helical bundle [PF02881] (98-162)
  IPR013822 Signal recognition particle SRP54, helical bundle [SM00963] (87-166)
  IPR027417 P-loop containing nucleoside triphosphate hydrolase [G3DSA:3.40.50.300] (177-400)
  IPR027417 P-loop containing nucleoside triphosphate hydrolase [SSF52540] (182-384)
  IPR036225 SRP/SRP receptor, N-terminal [SSF47364] (85-158)
  IPR042101 Signal recognition particle SRP54, N-terminal domain superfamily [G3DSA:1.20.120.140] (80-176)

Sequence (305 aa):
PMEKAMLKSAFNFSKDIKKLSKKYKQADDEFFEELEDVLIQTDMGMKMVLKVSNLVRKKTKRDTSFENIKDALVESLYQAYTDNDWYRIDFKENRLNIFMLVGVNGTGKTTSLAKMANYYAELGYKVLIAAADTFRAGATQQLEEWIKTRLNNKVDLVKANKLNADPASVVFDAIKKAKEQNYDLLLIDTAGRLQNKTNLMAELEKMNKIIQQVEKSAPHEVLLVIDATTGQNGVIQAEEFSKVADVSGIILTKMDSTSKGGIGLAIKELLNIPIKMIGVGEKVDDLLAFDIDQYIVHLSSGFMQ

Solvent-accessible surface area: 14720 Å² total; per-residue (Å²): 89,17,114,146,0,1,116,103,1,6,134,40,5,5,128,29,2,107,146,20,41,179,164,39,167,80,9,65,97,119,13,5,108,92,1,49,78,11,0,98,84,8,47,4,25,167,136,2,9,112,64,0,0,75,33,0,95,164,74,12,142,145,96,22,57,30,105,84,2,28,72,9,1,21,83,0,1,76,63,0,2,38,90,41,128,76,119,176,31,36,36,85,124,144,45,13,0,0,0,3,0,1,1,46,39,82,28,24,6,13,49,1,0,0,10,0,0,6,66,12,0,118,106,50,44,70,0,0,0,0,1,0,1,14,106,78,54,31,3,11,107,76,0,59,99,20,37,191,88,103,15,46,152,77,6,52,37,19,99,27,157,142,132,101,18,61,27,6,54,2,0,121,66,0,11,113,57,1,126,112,84,125,6,33,0,0,0,0,0,4,24,1,86,67,143,60,92,118,83,16,81,50,14,18,90,89,3,30,130,31,0,65,153,37,29,195,77,3,30,12,3,15,0,2,4,3,20,1,66,59,18,74,111,12,4,94,92,6,46,82,5,24,135,8,8,140,23,42,0,0,0,0,14,99,0,43,56,8,47,76,3,1,3,0,2,9,0,12,64,83,13,72,20,15,6,15,1,1,4,9,18,129,106,23,92,29,6,45,54,30,70,16,63,67,0,0,62,40,5,0,55,31,4,63,209

B-factor: mean 25.69, std 9.7, range [6.38, 68.84]

Secondary structure (DSSP, 8-state):
-HHHHTHHHHHHHHHHHHHHHHT----SHHHHHHHHHHHHHTT--HHHHHHHHHHHHHH--TT--HHHHHHHHHHHHHHHHH-S--------TTS-EEEEEESSTTSSHHHHHHHHHHHHHHTT--EEEEE---S-HHHHHHHHHHHTTTS-TTEEEE--SSTT--HHHHHHHHHHHHHHTT-SEEEEE----GGGHHHHHHHHHHHHHHHHTT-TT--SEEEEEEEGGGTHHHHHHHHHHTTTS---EEEEE-GGG-S-TTHHHHHHHHH---EEEEE-SSSTT-EEE--HHHHHHHHTGGG--

Nearest PDB structures (foldseek):
  1zu4-assembly1_A  TM=1.003E+00  e=1.627E-55  Mycoplasma mycoides
  1zu5-assembly1_A  TM=9.700E-01  e=1.314E-47  Mycoplasma mycoides
  1zu5-assembly2_B  TM=9.682E-01  e=1.545E-47  Mycoplasma mycoides
  6cy5-assembly1_A  TM=9.211E-01  e=8.022E-29  Elizabethkingia anophelis NUHP1
  6cy5-assembly1_B  TM=9.143E-01  e=6.467E-29  Elizabethkingia anophelis NUHP1